Protein AF-A0AAV1CDI2-F1 (afdb_monomer)

Sequence (182 aa):
MALNHISFPQGFLPIAVLLLAIHGKAALAAVESPFCSQTNPGDERILCNNLVNGAPTWQAALTNVVEAGAKEVAPVKALISNLPKVIPPDFASATKKSMVSTCKESVDMFNGCITKILDNLKGRGPPDVSVDTELSAIFNSLSTCTDGLNEFGADSSQIQKYTDLAYKYASLGLAVSATKPK

Mean predicted aligned error: 10.33 Å

Secondary structure (DSSP, 8-state):
---------------------------------GGGTTSPTTHHHHHHHHHSTT--SHHHHHHHHHHHHHHHHTTHHHHHHHHHHHS-TTS-HHHHHHHHHHHHHHHHHHHHHHHHHHHHHTT-S-TT--HHHHHHHHHHHTHHHHHHHHHTT---HHHHHHHHHHHHHHHHHHHHHTT---

pLDDT: mean 84.74, std 17.48, range [38.03, 98.12]

Foldseek 3Di:
DDDDDDDDDDDDDDDDPPPPPPPPPPPPPLPQDLLLPLPDPDPLSVVLCVQQPPPPALLSSLLSLLVVLCVLLVCLVVVLVCQLVQPDPPDDPVLSVVLSVQQVQLVVLLVVLSVQLNCVSVVNHDPPDDNLVSLVSLLCSQVSSLVSCVVSPGDCPVSVVSSVSSNSSSSSSNSSVVSHDD

Structure (mmCIF, N/CA/C/O backbone):
data_AF-A0AAV1CDI2-F1
#
_entry.id   AF-A0AAV1CDI2-F1
#
loop_
_atom_site.group_PDB
_atom_site.id
_atom_site.type_symbol
_atom_site.label_atom_id
_atom_site.label_alt_id
_atom_site.label_comp_id
_atom_site.label_asym_id
_atom_site.label_entity_id
_atom_site.label_seq_id
_atom_site.pdbx_PDB_ins_code
_atom_site.Cartn_x
_atom_site.Cartn_y
_atom_site.Cartn_z
_atom_site.occupancy
_atom_site.B_iso_or_equiv
_atom_site.auth_seq_id
_atom_site.auth_comp_id
_atom_site.auth_asym_id
_atom_site.auth_atom_id
_atom_site.pdbx_PDB_model_num
ATOM 1 N N . MET A 1 1 ? 18.676 -2.854 -91.720 1.00 41.03 1 MET A N 1
ATOM 2 C CA . MET A 1 1 ? 18.770 -4.290 -92.063 1.00 41.03 1 MET A CA 1
ATOM 3 C C . MET A 1 1 ? 17.588 -4.996 -91.423 1.00 41.03 1 MET A C 1
ATOM 5 O O . MET A 1 1 ? 17.139 -4.548 -90.378 1.00 41.03 1 MET A O 1
ATOM 9 N N . ALA A 1 2 ? 17.024 -5.962 -92.140 1.00 38.03 2 ALA A N 1
ATOM 10 C CA . ALA A 1 2 ? 15.644 -6.415 -92.040 1.00 38.03 2 ALA A CA 1
ATOM 11 C C . ALA A 1 2 ? 15.269 -7.167 -90.750 1.00 38.03 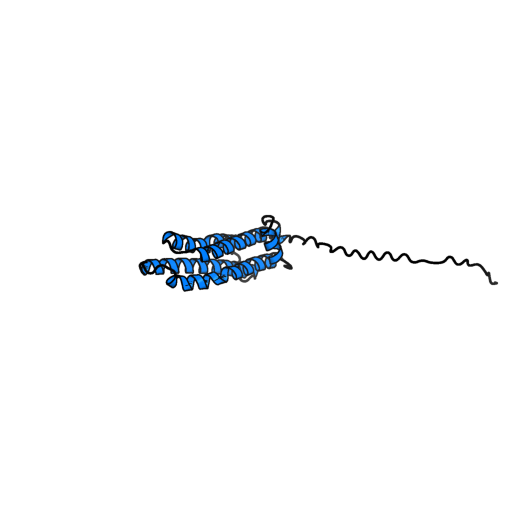2 ALA A C 1
ATOM 13 O O . ALA A 1 2 ? 16.109 -7.743 -90.066 1.00 38.03 2 ALA A O 1
ATOM 14 N N . LEU A 1 3 ? 13.957 -7.125 -90.503 1.00 40.91 3 LEU A N 1
ATOM 15 C CA . LEU A 1 3 ? 13.139 -7.851 -89.533 1.00 40.91 3 LEU A CA 1
ATOM 16 C C . LEU A 1 3 ? 13.535 -9.322 -89.361 1.00 40.91 3 LEU A C 1
ATOM 18 O O . LEU A 1 3 ? 13.696 -10.033 -90.349 1.00 40.91 3 LEU A O 1
ATOM 22 N N . ASN A 1 4 ? 13.542 -9.787 -88.110 1.00 52.72 4 ASN A N 1
ATOM 23 C CA . ASN A 1 4 ? 13.408 -11.203 -87.791 1.00 52.72 4 ASN A CA 1
ATOM 24 C C . ASN A 1 4 ? 12.176 -11.407 -86.905 1.00 52.72 4 ASN A C 1
ATOM 26 O O . ASN A 1 4 ? 11.947 -10.686 -85.935 1.00 52.72 4 ASN A O 1
ATOM 30 N N . HIS A 1 5 ? 11.369 -12.371 -87.316 1.00 47.12 5 HIS A N 1
ATOM 31 C CA . HIS A 1 5 ? 10.032 -12.677 -86.839 1.00 47.12 5 HIS A CA 1
ATOM 32 C C . HIS A 1 5 ? 10.046 -14.069 -86.179 1.00 47.12 5 HIS A C 1
ATOM 34 O O . HIS A 1 5 ? 10.734 -14.957 -86.674 1.00 47.12 5 HIS A O 1
ATOM 40 N N . ILE A 1 6 ? 9.181 -14.241 -85.162 1.00 51.19 6 ILE A N 1
ATOM 41 C CA . ILE A 1 6 ? 8.576 -15.507 -84.669 1.00 51.19 6 ILE A CA 1
ATOM 42 C C . ILE A 1 6 ? 9.517 -16.318 -83.735 1.00 51.19 6 ILE A C 1
ATOM 44 O O . ILE A 1 6 ? 10.698 -16.454 -84.004 1.00 51.19 6 ILE A O 1
ATOM 48 N N . SER A 1 7 ? 9.123 -16.842 -82.566 1.00 45.97 7 SER A N 1
ATOM 49 C CA . SER A 1 7 ? 7.843 -17.431 -82.162 1.00 45.97 7 SER A CA 1
ATOM 50 C C . SER A 1 7 ? 7.644 -17.402 -80.640 1.00 45.97 7 SER A C 1
ATOM 52 O O . SER A 1 7 ? 8.562 -17.714 -79.886 1.00 45.97 7 SER A O 1
ATOM 54 N N . PHE A 1 8 ? 6.415 -17.125 -80.199 1.00 49.03 8 PHE A N 1
ATOM 55 C CA . PHE A 1 8 ? 5.913 -17.492 -78.869 1.00 49.03 8 PHE A CA 1
ATOM 56 C C . PHE A 1 8 ? 5.536 -18.984 -78.846 1.00 49.03 8 PHE A C 1
ATOM 58 O O . PHE A 1 8 ? 5.070 -19.507 -79.863 1.00 49.03 8 PHE A O 1
ATOM 65 N N . PRO A 1 9 ? 5.596 -19.627 -77.670 1.00 54.97 9 PRO A N 1
ATOM 66 C CA . PRO A 1 9 ? 4.435 -20.383 -77.232 1.00 54.97 9 PRO A CA 1
ATOM 67 C C . PRO A 1 9 ? 3.946 -19.907 -75.864 1.00 54.97 9 PRO A C 1
ATOM 69 O O . PRO A 1 9 ? 4.698 -19.705 -74.912 1.00 54.97 9 PRO A O 1
ATOM 72 N N . GLN A 1 10 ? 2.632 -19.728 -75.820 1.00 53.88 10 GLN A N 1
ATOM 73 C CA . GLN A 1 10 ? 1.832 -19.445 -74.646 1.00 53.88 10 GLN A CA 1
ATOM 74 C C . GLN A 1 10 ? 1.845 -20.661 -73.711 1.00 53.88 10 GLN A C 1
ATOM 76 O O . GLN A 1 10 ? 1.388 -21.739 -74.083 1.00 53.88 10 GLN A O 1
ATOM 81 N N . GLY A 1 11 ? 2.343 -20.469 -72.492 1.00 47.38 11 GLY A N 1
ATOM 82 C CA . GLY A 1 11 ? 2.153 -21.375 -71.364 1.00 47.38 11 GLY A CA 1
ATOM 83 C C . GLY A 1 11 ? 1.288 -20.683 -70.317 1.00 47.38 11 GLY A C 1
ATOM 84 O O . GLY A 1 11 ? 1.642 -19.619 -69.819 1.00 47.38 11 GLY A O 1
ATOM 85 N N . PHE A 1 12 ? 0.127 -21.267 -70.059 1.00 43.94 12 PHE A N 1
ATOM 86 C CA . PHE A 1 12 ? -0.937 -20.782 -69.191 1.00 43.94 12 PHE A CA 1
ATOM 87 C C . PHE A 1 12 ? -0.550 -20.717 -67.693 1.00 43.94 12 PHE A C 1
ATOM 89 O O . PHE A 1 12 ? 0.225 -21.530 -67.199 1.00 43.94 12 PHE A O 1
ATOM 96 N N . LEU A 1 13 ? -1.171 -19.744 -67.008 1.00 43.84 13 LEU A N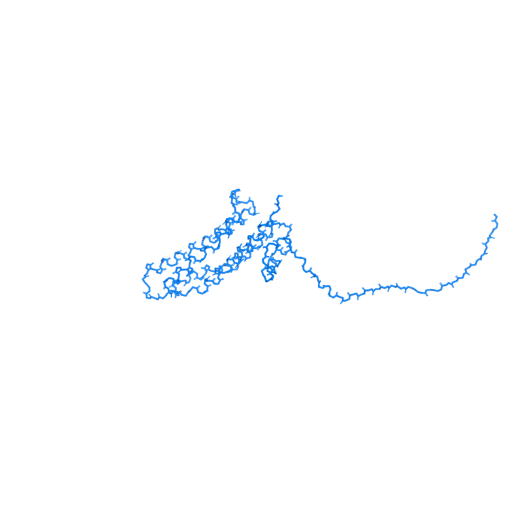 1
ATOM 97 C CA . LEU A 1 13 ? -1.460 -19.577 -65.565 1.00 43.84 13 LEU A CA 1
ATOM 98 C C . LEU A 1 13 ? -1.678 -20.890 -64.753 1.00 43.84 13 LEU A C 1
ATOM 100 O O . LEU A 1 13 ? -2.093 -21.872 -65.365 1.00 43.84 13 LEU A O 1
ATOM 104 N N . PRO A 1 14 ? -1.558 -20.918 -63.392 1.00 48.22 14 PRO A N 1
ATOM 105 C CA . PRO A 1 14 ? -2.007 -19.842 -62.501 1.00 48.22 14 PRO A CA 1
ATOM 106 C C . PRO A 1 14 ? -1.192 -19.512 -61.231 1.00 48.22 14 PRO A C 1
ATOM 108 O O . PRO A 1 14 ? -0.422 -20.281 -60.667 1.00 48.22 14 PRO A O 1
ATOM 111 N N . ILE A 1 15 ? -1.508 -18.300 -60.781 1.00 51.09 15 ILE A N 1
ATOM 112 C CA . ILE A 1 15 ? -1.416 -17.694 -59.455 1.00 51.09 15 ILE A CA 1
ATOM 113 C C . ILE A 1 15 ? -1.646 -18.711 -58.321 1.00 51.09 15 ILE A C 1
ATOM 115 O O . ILE A 1 15 ? -2.749 -19.228 -58.163 1.00 51.09 15 ILE A O 1
ATOM 119 N N . ALA A 1 16 ? -0.642 -18.899 -57.464 1.00 47.12 16 ALA A N 1
ATOM 120 C CA . ALA A 1 16 ? -0.826 -19.422 -56.114 1.00 47.12 16 ALA A CA 1
ATOM 121 C C . ALA A 1 16 ? -0.576 -18.282 -55.116 1.00 47.12 16 ALA A C 1
ATOM 123 O O . ALA A 1 16 ? 0.505 -18.137 -54.551 1.00 47.12 16 ALA A O 1
ATOM 124 N N . VAL A 1 17 ? -1.590 -17.433 -54.928 1.00 54.38 17 VAL A N 1
ATOM 125 C CA . VAL A 1 17 ? -1.679 -16.571 -53.745 1.00 54.38 17 VAL A CA 1
ATOM 126 C C . VAL A 1 17 ? -2.006 -17.496 -52.580 1.00 54.38 17 VAL A C 1
ATOM 128 O O . VAL A 1 17 ? -3.157 -17.874 -52.372 1.00 54.38 17 VAL A O 1
ATOM 131 N N . LEU A 1 18 ? -0.979 -17.897 -51.834 1.00 44.47 18 LEU A N 1
ATOM 132 C CA . LEU A 1 18 ? -1.164 -18.537 -50.539 1.00 44.47 18 LEU A CA 1
ATOM 133 C C . LEU A 1 18 ? -1.502 -17.437 -49.519 1.00 44.47 18 LEU A C 1
ATOM 135 O O . LEU A 1 18 ? -0.652 -16.956 -48.773 1.00 44.47 18 LEU A O 1
ATOM 139 N N . LEU A 1 19 ? -2.763 -17.001 -49.516 1.00 46.34 19 LEU A N 1
ATOM 140 C CA . LEU A 1 19 ? -3.352 -16.292 -48.383 1.00 46.34 19 LEU A CA 1
ATOM 141 C C . LEU A 1 19 ? -3.503 -17.305 -47.244 1.00 46.34 19 LEU A C 1
ATOM 143 O O . LEU A 1 19 ? -4.538 -17.949 -47.083 1.00 46.34 19 LEU A O 1
ATOM 147 N N . LEU A 1 20 ? -2.446 -17.450 -46.448 1.00 46.97 20 LEU A N 1
ATOM 148 C CA . LEU A 1 20 ? -2.532 -18.027 -45.112 1.00 46.97 20 LEU A CA 1
ATOM 149 C C . LEU A 1 20 ? -3.309 -17.038 -44.233 1.00 46.97 20 LEU A C 1
ATOM 151 O O . LEU A 1 20 ? -2.744 -16.249 -43.481 1.00 46.97 20 LEU A O 1
ATOM 155 N N . ALA A 1 21 ? -4.636 -17.078 -44.349 1.00 48.91 21 ALA A N 1
ATOM 156 C CA . ALA A 1 21 ? -5.546 -16.554 -43.343 1.00 48.91 21 ALA A CA 1
ATOM 157 C C . ALA A 1 21 ? -5.466 -17.473 -42.119 1.00 48.91 21 ALA A C 1
ATOM 159 O O . ALA A 1 21 ? -6.336 -18.312 -41.873 1.00 48.91 21 ALA A O 1
ATOM 160 N N . ILE A 1 22 ? -4.371 -17.338 -41.370 1.00 50.06 22 ILE A N 1
ATOM 161 C CA . ILE A 1 22 ? -4.220 -17.938 -40.054 1.00 50.06 22 ILE A CA 1
ATOM 162 C C . ILE A 1 22 ? -5.220 -17.205 -39.157 1.00 50.06 22 ILE A C 1
ATOM 164 O O . ILE A 1 22 ? -4.901 -16.200 -38.533 1.00 50.06 22 ILE A O 1
ATOM 168 N N . HIS A 1 23 ? -6.441 -17.731 -39.058 1.00 45.62 23 HIS A N 1
ATOM 169 C CA . HIS A 1 23 ? -7.377 -17.428 -37.970 1.00 45.62 23 HIS A CA 1
ATOM 170 C C . HIS A 1 23 ? -6.916 -18.095 -36.666 1.00 45.62 23 HIS A C 1
ATOM 172 O O . HIS A 1 23 ? -7.704 -18.607 -35.874 1.00 45.62 23 HIS A O 1
ATOM 178 N N . GLY A 1 24 ? -5.607 -18.094 -36.435 1.00 42.03 24 GLY A N 1
ATOM 179 C CA . GLY A 1 24 ? -5.076 -18.232 -35.106 1.00 42.03 24 GLY A CA 1
ATOM 180 C C . GLY A 1 24 ? -5.429 -16.932 -34.421 1.00 42.03 24 GLY A C 1
ATOM 181 O O . GLY A 1 24 ? -4.901 -15.879 -34.772 1.00 42.03 24 GLY A O 1
ATOM 182 N N . LYS A 1 25 ? -6.301 -16.997 -33.415 1.00 44.84 25 LYS A N 1
ATOM 183 C CA . LYS A 1 25 ? -6.113 -16.115 -32.272 1.00 44.84 25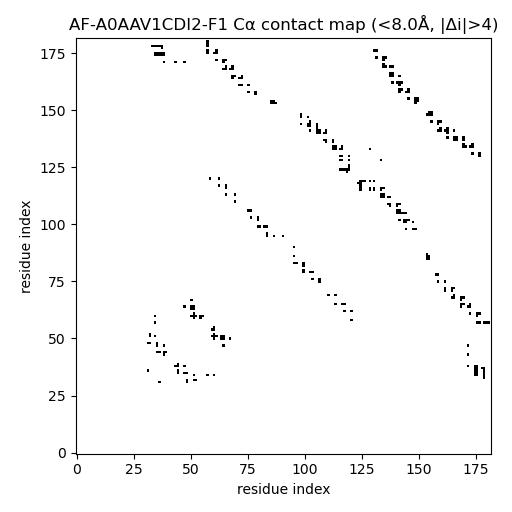 LYS A CA 1
ATOM 184 C C . LYS A 1 25 ? -4.687 -16.397 -31.822 1.00 44.84 25 LYS A C 1
ATOM 186 O O . LYS A 1 25 ? -4.452 -17.372 -31.115 1.00 44.84 25 LYS A O 1
ATOM 191 N N . ALA A 1 26 ? -3.727 -15.619 -32.320 1.00 43.19 26 ALA A N 1
ATOM 192 C CA . ALA A 1 26 ? -2.472 -15.467 -31.636 1.00 43.19 26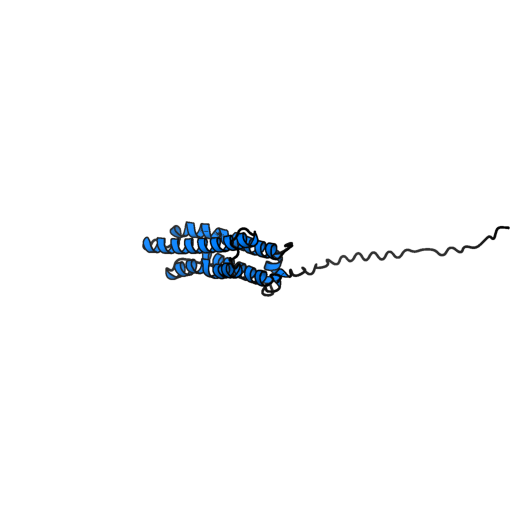 ALA A CA 1
ATOM 193 C C . ALA A 1 26 ? -2.915 -15.026 -30.248 1.00 43.19 26 ALA A C 1
ATOM 195 O O . ALA A 1 26 ? -3.398 -13.908 -30.066 1.00 43.19 26 ALA A O 1
ATOM 196 N N . ALA A 1 27 ? -2.888 -15.959 -29.295 1.00 41.84 27 ALA A N 1
ATOM 197 C CA . ALA A 1 27 ? -2.723 -15.580 -27.919 1.00 41.84 27 ALA A CA 1
ATOM 198 C C . ALA A 1 27 ? -1.454 -14.743 -27.978 1.00 41.84 27 ALA A C 1
ATOM 200 O O . ALA A 1 27 ? -0.364 -15.284 -28.156 1.00 41.84 27 ALA A O 1
ATOM 201 N N . LEU A 1 28 ? -1.619 -13.418 -28.019 1.00 46.12 28 LEU A N 1
ATOM 202 C CA . LEU A 1 28 ? -0.543 -12.511 -27.704 1.00 46.12 28 LEU A CA 1
ATOM 203 C C . LEU A 1 28 ? -0.070 -13.051 -26.366 1.00 46.12 28 LEU A C 1
ATOM 205 O O . LEU A 1 28 ? -0.802 -12.959 -25.380 1.00 46.12 28 LEU A O 1
ATOM 209 N N . ALA A 1 29 ? 1.070 -13.743 -26.365 1.00 47.09 29 ALA A N 1
ATOM 210 C CA . ALA A 1 29 ? 1.797 -13.967 -25.140 1.00 47.09 29 ALA A CA 1
ATOM 211 C C . ALA A 1 29 ? 1.917 -12.558 -24.583 1.00 47.09 29 ALA A C 1
ATOM 213 O O . ALA A 1 29 ? 2.529 -11.709 -25.235 1.00 47.09 29 ALA A O 1
ATOM 214 N N . ALA A 1 30 ? 1.161 -12.264 -23.521 1.00 56.16 30 ALA A N 1
ATOM 215 C CA . ALA A 1 30 ? 1.194 -10.960 -22.899 1.00 56.16 30 ALA A CA 1
ATOM 216 C C . ALA A 1 30 ? 2.667 -10.751 -22.585 1.00 56.16 30 ALA A C 1
ATOM 218 O O . ALA A 1 30 ? 3.229 -11.508 -21.793 1.00 56.16 30 ALA A O 1
ATOM 219 N N . VAL A 1 31 ? 3.318 -9.866 -23.343 1.00 68.25 31 VAL A N 1
ATOM 220 C CA . VAL A 1 31 ? 4.746 -9.635 -23.193 1.00 68.25 31 VAL A CA 1
ATOM 221 C C . VAL A 1 31 ? 4.883 -9.140 -21.771 1.00 68.25 31 VAL A C 1
ATOM 223 O O . VAL A 1 31 ? 4.355 -8.080 -21.435 1.00 68.25 31 VAL A O 1
ATOM 226 N N . GLU A 1 32 ? 5.473 -9.979 -20.925 1.00 83.56 32 GLU A N 1
ATOM 227 C CA . GLU A 1 32 ? 5.642 -9.663 -19.522 1.00 83.56 32 GLU A CA 1
ATOM 228 C C . GLU A 1 32 ? 6.439 -8.363 -19.442 1.00 83.56 32 GLU A C 1
ATOM 230 O O . GLU A 1 32 ? 7.502 -8.226 -20.054 1.00 83.56 32 GLU A O 1
ATOM 235 N N . SER A 1 33 ? 5.883 -7.382 -18.740 1.00 90.38 33 SER A N 1
ATOM 236 C CA . SER A 1 33 ? 6.522 -6.096 -18.559 1.00 90.38 33 SER A CA 1
ATOM 237 C C . SER A 1 33 ? 7.835 -6.299 -17.805 1.00 90.38 33 SER A C 1
ATOM 239 O O . SER A 1 33 ? 7.830 -6.921 -16.737 1.00 90.38 33 SER A O 1
ATOM 241 N N . PRO A 1 34 ? 8.957 -5.738 -18.290 1.00 93.69 34 PRO A N 1
ATOM 242 C CA . PRO A 1 34 ? 10.239 -5.854 -17.601 1.00 93.69 34 PRO A CA 1
ATOM 243 C C . PRO A 1 34 ? 10.196 -5.253 -16.189 1.00 93.69 34 PRO A C 1
ATOM 245 O O . PRO A 1 34 ? 10.963 -5.670 -15.327 1.00 93.69 34 PRO A O 1
ATOM 248 N N . PHE A 1 35 ? 9.265 -4.330 -15.920 1.00 96.38 35 PHE A N 1
ATOM 249 C CA . PHE A 1 35 ? 9.063 -3.743 -14.593 1.00 96.38 35 PHE A CA 1
ATOM 250 C C . PHE A 1 35 ? 8.509 -4.740 -13.565 1.00 96.38 35 PHE A C 1
ATOM 252 O O . PHE A 1 35 ? 8.626 -4.512 -12.367 1.00 96.38 35 PHE A O 1
ATOM 259 N N . CYS A 1 36 ? 7.919 -5.851 -14.013 1.00 96.31 36 CYS A N 1
ATOM 260 C CA . CYS A 1 36 ? 7.293 -6.852 -13.150 1.00 96.31 36 CYS A CA 1
ATOM 261 C C . CYS A 1 36 ? 8.174 -8.082 -12.900 1.00 96.31 36 CYS A C 1
ATOM 263 O O . CYS A 1 36 ? 7.737 -9.012 -12.222 1.00 96.31 36 CYS A O 1
ATOM 265 N N . SER A 1 37 ? 9.418 -8.099 -13.390 1.00 94.50 37 SER A N 1
ATOM 266 C CA . SER A 1 37 ? 10.270 -9.295 -13.345 1.00 94.50 37 SER A CA 1
ATOM 267 C C . SER A 1 37 ? 10.631 -9.754 -11.924 1.00 94.50 37 SER A C 1
ATOM 269 O O . SER A 1 37 ? 10.959 -10.922 -11.731 1.00 94.50 37 SER A O 1
ATOM 271 N N . GLN A 1 38 ? 10.586 -8.844 -10.942 1.00 95.56 38 GLN A N 1
ATOM 272 C CA . GLN A 1 38 ? 10.889 -9.110 -9.527 1.00 95.56 38 GLN A CA 1
ATOM 273 C C . GLN A 1 38 ? 9.647 -9.463 -8.690 1.00 95.56 38 GLN A C 1
ATOM 275 O O . GLN A 1 38 ? 9.764 -9.683 -7.489 1.00 95.56 38 GLN A O 1
ATOM 280 N N . THR A 1 39 ? 8.455 -9.502 -9.295 1.00 93.94 39 THR A N 1
ATOM 281 C CA . THR A 1 39 ? 7.216 -9.891 -8.595 1.00 93.94 39 THR A CA 1
ATOM 282 C C . THR A 1 39 ? 7.101 -11.404 -8.458 1.00 93.94 39 THR A C 1
ATOM 284 O O . THR A 1 39 ? 7.628 -12.153 -9.295 1.00 93.94 39 THR A O 1
ATOM 287 N N . ASN A 1 40 ? 6.357 -11.871 -7.452 1.00 90.94 40 ASN A N 1
ATOM 288 C CA . ASN A 1 40 ? 6.049 -13.296 -7.340 1.00 90.94 40 ASN A CA 1
ATOM 289 C C . ASN A 1 40 ? 5.250 -13.779 -8.566 1.00 90.94 40 ASN A C 1
ATOM 291 O O . ASN A 1 40 ? 4.373 -13.060 -9.054 1.00 90.94 40 ASN A O 1
ATOM 295 N N . PRO A 1 41 ? 5.519 -14.990 -9.088 1.00 89.62 41 PRO A N 1
ATOM 296 C CA . PRO A 1 41 ? 4.752 -15.540 -10.201 1.00 89.62 41 PRO A CA 1
ATOM 297 C C . PRO A 1 41 ? 3.274 -15.750 -9.824 1.00 89.62 41 PRO A C 1
ATOM 299 O O . PRO A 1 41 ? 2.926 -15.880 -8.653 1.00 89.62 41 PRO A O 1
ATOM 302 N N . GLY A 1 42 ? 2.400 -15.823 -10.832 1.00 91.06 42 GLY A N 1
ATOM 303 C CA . GLY A 1 42 ? 0.955 -16.001 -10.643 1.00 91.06 42 GLY A CA 1
ATOM 304 C C . GLY A 1 42 ? 0.193 -14.675 -10.576 1.00 91.06 42 GLY A C 1
ATOM 305 O O . GLY A 1 42 ? 0.481 -13.751 -11.340 1.00 91.06 42 GLY A O 1
ATOM 306 N N . ASP A 1 43 ? -0.791 -14.588 -9.680 1.00 92.62 43 ASP A N 1
ATOM 307 C CA . ASP A 1 43 ? -1.743 -13.467 -9.614 1.00 92.62 43 ASP A CA 1
ATOM 308 C C . ASP A 1 43 ? -1.080 -12.111 -9.343 1.00 92.62 43 ASP A C 1
ATOM 310 O O . ASP A 1 43 ? -1.534 -11.084 -9.847 1.00 92.62 43 ASP A O 1
ATOM 314 N N . GLU A 1 44 ? 0.008 -12.091 -8.570 1.00 91.94 44 GLU A N 1
ATOM 315 C CA . GLU A 1 44 ? 0.753 -10.866 -8.266 1.00 91.94 44 GLU A CA 1
ATOM 316 C C . GLU A 1 44 ? 1.418 -10.294 -9.523 1.00 91.94 44 GLU A C 1
ATOM 318 O O . GLU A 1 44 ? 1.245 -9.116 -9.842 1.00 91.94 44 GLU A O 1
ATOM 323 N N . ARG A 1 45 ? 2.091 -11.146 -10.300 1.00 94.19 45 ARG A N 1
ATOM 324 C CA . ARG A 1 45 ? 2.677 -10.774 -11.589 1.00 94.19 45 ARG A CA 1
ATOM 325 C C . ARG A 1 45 ? 1.628 -10.353 -12.609 1.00 94.19 45 ARG A C 1
ATOM 327 O O . ARG A 1 45 ? 1.849 -9.390 -13.341 1.00 94.19 45 ARG A O 1
ATOM 334 N N . ILE A 1 46 ? 0.484 -11.036 -12.663 1.00 94.88 46 ILE A N 1
ATOM 335 C CA . ILE A 1 46 ? -0.632 -10.645 -13.539 1.00 94.88 46 ILE A CA 1
ATOM 336 C C . ILE A 1 46 ? -1.130 -9.249 -13.157 1.00 94.88 46 ILE A C 1
ATOM 338 O O . ILE A 1 46 ? -1.269 -8.384 -14.023 1.00 94.88 46 ILE A O 1
ATOM 342 N N . LEU A 1 47 ? -1.345 -9.002 -11.863 1.00 95.88 47 LEU A N 1
ATOM 343 C CA . LEU A 1 47 ? -1.752 -7.690 -11.374 1.00 95.88 47 LEU A CA 1
ATOM 344 C C . LEU A 1 47 ? -0.708 -6.620 -11.704 1.00 95.88 47 LEU A C 1
ATOM 346 O O . LEU A 1 47 ? -1.079 -5.577 -12.233 1.00 95.88 47 LEU A O 1
ATOM 350 N N . CYS A 1 48 ? 0.577 -6.881 -11.459 1.00 97.38 48 CYS A N 1
ATOM 351 C CA . CYS A 1 48 ? 1.647 -5.952 -11.807 1.00 97.38 48 CYS A CA 1
ATOM 352 C C . CYS A 1 48 ? 1.595 -5.575 -13.289 1.00 97.38 48 CYS A C 1
ATOM 354 O O . CYS A 1 48 ? 1.524 -4.392 -13.615 1.00 97.38 48 CYS A O 1
ATOM 356 N N . ASN A 1 49 ? 1.544 -6.572 -14.179 1.00 96.75 49 ASN A N 1
ATOM 357 C CA . ASN A 1 49 ? 1.492 -6.351 -15.623 1.00 96.75 49 ASN A CA 1
ATOM 358 C C . ASN A 1 49 ? 0.288 -5.502 -16.036 1.00 96.75 49 ASN A C 1
ATOM 360 O O . ASN A 1 49 ? 0.429 -4.617 -16.877 1.00 96.75 49 ASN A O 1
ATOM 364 N N . ASN A 1 50 ? -0.873 -5.723 -15.416 1.00 96.62 50 ASN A N 1
ATOM 365 C CA . ASN A 1 50 ? -2.066 -4.918 -15.670 1.00 96.62 50 ASN A CA 1
ATOM 366 C C . ASN A 1 50 ? -1.885 -3.456 -15.236 1.00 96.62 50 ASN A C 1
ATOM 368 O O . ASN A 1 50 ? -2.324 -2.555 -15.946 1.00 96.62 50 ASN A O 1
ATOM 372 N N . LEU A 1 51 ? -1.237 -3.216 -14.093 1.00 97.19 51 LEU A N 1
ATOM 373 C CA . LEU A 1 51 ? -1.023 -1.872 -13.548 1.00 97.19 51 LEU A CA 1
ATOM 374 C C . LEU A 1 51 ? 0.014 -1.073 -14.344 1.00 97.19 51 LEU A C 1
ATOM 376 O O . LEU A 1 51 ? -0.163 0.122 -14.580 1.00 97.19 51 LEU A O 1
ATOM 380 N N . VAL A 1 52 ? 1.095 -1.720 -14.775 1.00 96.94 52 VAL A N 1
ATOM 381 C CA . VAL A 1 52 ? 2.189 -1.055 -15.502 1.00 96.94 52 VAL A CA 1
ATOM 382 C C . VAL A 1 52 ? 1.995 -1.072 -17.019 1.00 96.94 52 VAL A C 1
ATOM 384 O O . VAL A 1 52 ? 2.873 -0.617 -17.752 1.00 96.94 52 VAL A O 1
ATOM 387 N N . ASN A 1 53 ? 0.876 -1.612 -17.507 1.00 94.38 53 ASN A N 1
ATOM 388 C CA . ASN A 1 53 ? 0.608 -1.718 -18.935 1.00 94.38 53 ASN A CA 1
ATOM 389 C C . ASN A 1 53 ? 0.690 -0.339 -19.609 1.00 94.38 53 ASN A C 1
ATOM 391 O O . ASN A 1 53 ? 0.067 0.626 -19.166 1.00 94.38 53 ASN A O 1
ATOM 395 N N . GLY A 1 54 ? 1.472 -0.249 -20.684 1.00 90.44 54 GLY A N 1
ATOM 396 C CA . GLY A 1 54 ? 1.677 0.989 -21.433 1.00 90.44 54 GLY A CA 1
ATOM 397 C C . GLY A 1 54 ? 2.589 2.018 -20.758 1.00 90.44 54 GLY A C 1
ATOM 398 O O . GLY A 1 54 ? 2.767 3.099 -21.316 1.00 90.44 54 GLY A O 1
ATOM 399 N N . ALA A 1 55 ? 3.189 1.719 -19.600 1.00 95.81 55 ALA A N 1
ATOM 400 C CA . ALA A 1 55 ? 4.153 2.616 -18.971 1.00 95.81 55 ALA A CA 1
ATOM 401 C C . ALA A 1 55 ? 5.438 2.719 -19.822 1.00 95.81 55 ALA A C 1
ATOM 403 O O . ALA A 1 55 ? 6.107 1.706 -20.035 1.00 95.81 55 ALA A O 1
ATOM 404 N N . PRO A 1 56 ? 5.829 3.921 -20.294 1.00 94.75 56 PRO A N 1
ATOM 405 C CA . PRO A 1 56 ? 7.013 4.080 -21.142 1.00 94.75 56 PRO A CA 1
ATOM 406 C C . PRO A 1 56 ? 8.326 4.106 -20.347 1.00 94.75 56 PRO A C 1
ATOM 408 O O . PRO A 1 56 ? 9.402 3.994 -20.929 1.00 94.75 56 PRO A O 1
ATOM 411 N N . THR A 1 57 ? 8.259 4.297 -19.028 1.00 95.81 57 THR A N 1
ATOM 412 C CA . THR A 1 57 ? 9.423 4.453 -18.150 1.00 95.81 57 THR A CA 1
ATOM 413 C C . THR A 1 57 ? 9.198 3.755 -16.815 1.00 95.81 57 THR A C 1
ATOM 415 O O . THR A 1 57 ? 8.059 3.539 -16.396 1.00 95.81 57 THR A O 1
ATOM 418 N N . TRP A 1 58 ? 10.296 3.471 -16.110 1.00 95.81 58 TRP A N 1
ATOM 419 C CA . TRP A 1 58 ? 10.256 2.947 -14.744 1.00 95.81 58 TRP A CA 1
ATOM 420 C C . TRP A 1 58 ? 9.464 3.866 -13.798 1.00 95.81 58 TRP A C 1
ATOM 422 O O . TRP A 1 58 ? 8.626 3.390 -13.036 1.00 95.81 58 TRP A O 1
ATOM 432 N N . GLN A 1 59 ? 9.652 5.189 -13.896 1.00 95.75 59 GLN A N 1
ATOM 433 C CA . GLN A 1 59 ? 8.923 6.163 -13.077 1.00 95.75 59 GLN A CA 1
ATOM 434 C C . GLN A 1 59 ? 7.414 6.096 -13.323 1.00 95.75 59 GLN A C 1
ATOM 436 O O . GLN A 1 59 ? 6.641 6.144 -12.368 1.00 95.75 59 GLN A O 1
ATOM 441 N N . ALA A 1 60 ? 6.989 5.978 -14.586 1.00 96.69 60 ALA A N 1
ATOM 442 C CA . ALA A 1 60 ? 5.576 5.856 -14.934 1.00 96.69 60 ALA A CA 1
ATOM 443 C C . ALA A 1 60 ? 4.991 4.535 -14.415 1.00 96.69 60 ALA A C 1
ATOM 445 O O . ALA A 1 60 ? 3.913 4.535 -13.828 1.00 96.69 60 ALA A O 1
ATOM 446 N N . ALA A 1 61 ? 5.727 3.428 -14.554 1.00 97.38 61 ALA A N 1
ATOM 447 C CA . ALA A 1 61 ? 5.306 2.125 -14.046 1.00 97.38 61 ALA A CA 1
ATOM 448 C C . ALA A 1 61 ? 5.107 2.149 -12.524 1.00 97.38 61 ALA A C 1
ATOM 450 O O . ALA A 1 61 ? 4.056 1.742 -12.029 1.00 97.38 61 ALA A O 1
ATOM 451 N N . LEU A 1 62 ? 6.081 2.689 -11.786 1.00 97.38 62 LEU A N 1
ATOM 452 C CA . LEU A 1 62 ? 5.991 2.797 -10.333 1.00 97.38 62 LEU A CA 1
ATOM 453 C C . LEU A 1 62 ? 4.888 3.770 -9.896 1.00 97.38 62 LEU A C 1
ATOM 455 O O . LEU A 1 62 ? 4.145 3.471 -8.964 1.00 97.38 62 LEU A O 1
ATOM 459 N N . THR A 1 63 ? 4.720 4.887 -10.611 1.00 97.50 63 THR A N 1
ATOM 460 C CA . THR A 1 63 ? 3.614 5.834 -10.379 1.00 97.50 63 THR A CA 1
ATOM 461 C C . THR A 1 63 ? 2.263 5.133 -10.502 1.00 97.50 63 THR A C 1
ATOM 463 O O . THR A 1 63 ? 1.449 5.248 -9.590 1.00 97.50 63 THR A O 1
ATOM 466 N N . ASN A 1 64 ? 2.044 4.344 -11.559 1.00 98.12 64 ASN A N 1
ATOM 467 C CA . ASN A 1 64 ? 0.784 3.623 -11.755 1.00 98.12 64 ASN A CA 1
ATOM 468 C C . ASN A 1 64 ? 0.473 2.666 -10.595 1.00 98.12 64 ASN A C 1
ATOM 470 O O . ASN A 1 64 ? -0.667 2.604 -10.137 1.00 98.12 64 ASN A O 1
ATOM 474 N N . VAL A 1 65 ? 1.475 1.927 -10.105 1.00 97.81 65 VAL A N 1
ATOM 475 C CA . VAL A 1 65 ? 1.299 1.002 -8.973 1.00 97.81 65 VAL A CA 1
ATOM 476 C C . VAL A 1 65 ? 0.948 1.762 -7.693 1.00 97.81 65 VAL A C 1
ATOM 478 O O . VAL A 1 65 ? -0.003 1.391 -7.003 1.00 97.81 65 VAL A O 1
ATOM 481 N N . VAL A 1 66 ? 1.672 2.843 -7.396 1.00 97.62 66 VAL A N 1
ATOM 482 C CA . VAL A 1 66 ? 1.461 3.660 -6.190 1.00 97.62 66 VAL A CA 1
ATOM 483 C C . VAL A 1 66 ? 0.094 4.349 -6.222 1.00 97.62 66 VAL A C 1
ATOM 485 O O . VAL A 1 66 ? -0.636 4.311 -5.231 1.00 97.62 66 VAL A O 1
ATOM 488 N N . GLU A 1 67 ? -0.299 4.930 -7.358 1.00 97.69 67 GLU A N 1
ATOM 489 C CA . GLU A 1 67 ? -1.608 5.575 -7.520 1.00 97.69 67 GLU A CA 1
ATOM 490 C C . GLU A 1 67 ? -2.759 4.558 -7.442 1.00 97.69 67 GLU A C 1
ATOM 492 O O . GLU A 1 67 ? -3.792 4.844 -6.829 1.00 97.69 67 GLU A O 1
ATOM 497 N N . ALA A 1 68 ? -2.580 3.348 -7.982 1.00 97.69 68 ALA A N 1
ATOM 498 C CA . ALA A 1 68 ? -3.560 2.275 -7.836 1.00 97.69 68 ALA A CA 1
ATOM 499 C C . ALA A 1 68 ? -3.718 1.835 -6.372 1.00 97.69 68 ALA A C 1
ATOM 501 O O . ALA A 1 68 ? -4.846 1.729 -5.892 1.00 97.69 68 ALA A O 1
ATOM 502 N N . GLY A 1 69 ? -2.614 1.659 -5.640 1.00 95.88 69 GLY A N 1
ATOM 503 C CA . GLY A 1 69 ? -2.657 1.333 -4.212 1.00 95.88 69 GLY A CA 1
ATOM 504 C C . GLY A 1 69 ? -3.348 2.416 -3.387 1.00 95.88 69 GLY A C 1
ATOM 505 O O . GLY A 1 69 ? -4.228 2.120 -2.580 1.00 95.88 69 GLY A O 1
ATOM 506 N N . ALA A 1 70 ? -3.028 3.685 -3.649 1.00 96.50 70 ALA A N 1
ATOM 507 C CA . ALA A 1 70 ? -3.687 4.819 -3.005 1.00 96.50 70 ALA A CA 1
ATOM 508 C C . ALA A 1 70 ? -5.204 4.828 -3.261 1.00 96.50 70 ALA A C 1
ATOM 510 O O . ALA A 1 70 ? -5.988 5.082 -2.346 1.00 96.50 70 ALA A O 1
ATOM 511 N N . LYS A 1 71 ? -5.629 4.513 -4.491 1.00 97.50 71 LYS A N 1
ATOM 512 C CA . LYS A 1 71 ? -7.045 4.436 -4.867 1.00 97.50 71 LYS A CA 1
ATOM 513 C C . LYS A 1 71 ? -7.778 3.296 -4.157 1.00 97.50 71 LYS A C 1
ATOM 515 O O . LYS A 1 71 ? -8.877 3.520 -3.656 1.00 97.50 71 LYS A O 1
ATOM 520 N N . GLU A 1 72 ? -7.186 2.104 -4.104 1.00 95.75 72 GLU A N 1
ATOM 521 C CA . GLU A 1 72 ? -7.784 0.935 -3.440 1.00 95.75 72 GLU A CA 1
ATOM 522 C C . GLU A 1 72 ? -7.894 1.124 -1.921 1.00 95.75 72 GLU A C 1
ATOM 524 O O . GLU A 1 72 ? -8.857 0.671 -1.303 1.00 95.75 72 GLU A O 1
ATOM 529 N N . VAL A 1 73 ? -6.941 1.838 -1.313 1.00 95.06 73 VAL A N 1
ATOM 530 C CA . VAL A 1 73 ? -6.923 2.103 0.134 1.00 95.06 73 VAL A CA 1
ATOM 531 C C . VAL A 1 73 ? -7.761 3.328 0.520 1.00 95.06 73 VAL A C 1
ATOM 533 O O . VAL A 1 73 ? -8.216 3.418 1.659 1.00 95.06 73 VAL A O 1
ATOM 536 N N . ALA A 1 74 ? -8.067 4.239 -0.411 1.00 95.25 74 ALA A N 1
ATOM 537 C CA . ALA A 1 74 ? -8.810 5.479 -0.147 1.00 95.25 74 ALA A CA 1
ATOM 538 C C . ALA A 1 74 ? -10.089 5.337 0.718 1.00 95.25 74 ALA A C 1
ATOM 540 O O . ALA A 1 74 ? -10.326 6.212 1.563 1.00 95.25 74 ALA A O 1
ATOM 541 N N . PRO A 1 75 ? -10.914 4.273 0.589 1.00 95.31 75 PRO A N 1
ATOM 542 C CA . PRO A 1 75 ? -12.114 4.115 1.411 1.00 95.31 75 PRO A CA 1
ATOM 543 C C . PRO A 1 75 ? -11.848 3.976 2.920 1.00 95.31 75 PRO A C 1
ATOM 545 O O . PRO A 1 75 ? -12.744 4.267 3.718 1.00 95.31 75 PRO A O 1
ATOM 548 N N . VAL A 1 76 ? -10.634 3.590 3.337 1.00 94.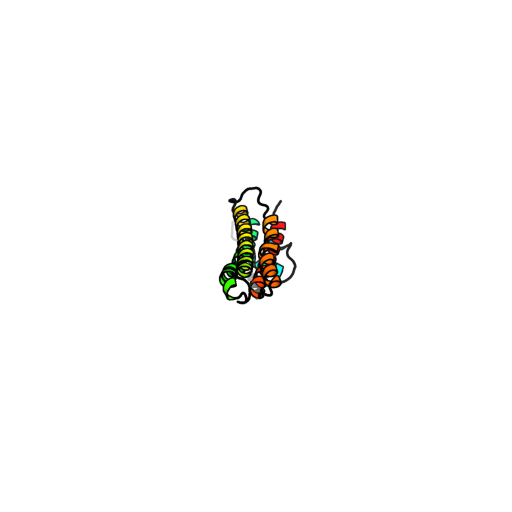38 76 VAL A N 1
ATOM 549 C CA . VAL A 1 76 ? -10.284 3.387 4.757 1.00 94.38 76 VAL A CA 1
ATOM 550 C C . VAL A 1 76 ? -10.523 4.645 5.601 1.00 94.38 76 VAL A C 1
ATOM 552 O O . VAL A 1 76 ? -10.951 4.563 6.753 1.00 94.38 76 VAL A O 1
ATOM 555 N N . LYS A 1 77 ? -10.358 5.835 5.005 1.00 93.00 77 LYS A N 1
ATOM 556 C CA . LYS A 1 77 ? -10.608 7.118 5.674 1.00 93.00 77 LYS A CA 1
ATOM 557 C C . LYS A 1 77 ? -12.053 7.235 6.163 1.00 93.00 77 LYS A C 1
ATOM 559 O O . LYS A 1 77 ? -12.292 7.675 7.286 1.00 93.00 77 LYS A O 1
ATOM 564 N N . ALA A 1 78 ? -13.017 6.819 5.340 1.00 93.06 78 ALA A N 1
ATOM 565 C CA . ALA A 1 78 ? -14.432 6.870 5.695 1.00 93.06 78 ALA A CA 1
ATOM 566 C C . ALA A 1 78 ? -14.782 5.855 6.793 1.00 93.06 78 ALA A C 1
ATOM 568 O O . ALA A 1 78 ? -15.612 6.149 7.657 1.00 93.06 78 ALA A O 1
ATOM 569 N N . LEU A 1 79 ? -14.131 4.687 6.803 1.00 92.50 79 LEU A N 1
ATOM 570 C CA . LEU A 1 79 ? -14.285 3.712 7.884 1.00 92.50 79 LEU A CA 1
ATOM 571 C C . LEU A 1 79 ? -13.795 4.280 9.213 1.00 92.50 79 LEU A C 1
ATOM 573 O O . LEU A 1 79 ? -14.509 4.219 10.212 1.00 92.50 79 LEU A O 1
ATOM 577 N N . ILE A 1 80 ? -12.637 4.936 9.207 1.00 91.62 80 ILE A N 1
ATOM 578 C CA . ILE A 1 80 ? -12.061 5.532 10.415 1.00 91.62 80 ILE A CA 1
ATOM 579 C C . ILE A 1 80 ? -12.891 6.710 10.924 1.00 91.62 80 ILE A C 1
ATOM 581 O O . ILE A 1 80 ? -13.072 6.867 12.130 1.00 91.62 80 ILE A O 1
ATOM 585 N N . SER A 1 81 ? -13.481 7.509 10.035 1.00 91.19 81 SER A N 1
ATOM 586 C CA . SER A 1 81 ? -14.457 8.528 10.440 1.00 91.19 81 SER A CA 1
ATOM 587 C C . SER A 1 81 ? -15.710 7.936 11.100 1.00 91.19 81 SER A C 1
ATOM 589 O O . SER A 1 81 ? -16.335 8.611 11.919 1.00 91.19 81 SER A O 1
ATOM 591 N N . ASN A 1 82 ? -16.070 6.692 10.777 1.00 90.50 82 ASN A N 1
ATOM 592 C CA . ASN A 1 82 ? -17.217 5.991 11.355 1.00 90.50 82 ASN A CA 1
ATOM 593 C C . ASN A 1 82 ? -16.869 5.120 12.575 1.00 90.50 82 ASN A C 1
ATOM 595 O O . ASN A 1 82 ? -17.796 4.700 13.268 1.00 90.50 82 ASN A O 1
ATOM 599 N N . LEU A 1 83 ? -15.582 4.923 12.898 1.00 90.06 83 LEU A N 1
ATOM 600 C CA . LEU A 1 83 ? -15.125 4.163 14.073 1.00 90.06 83 LEU A CA 1
ATOM 601 C C . LEU A 1 83 ? -15.873 4.499 15.374 1.00 90.06 83 LEU A C 1
ATOM 603 O O . LEU A 1 83 ? -16.323 3.567 16.039 1.00 90.06 83 LEU A O 1
ATOM 607 N N . PRO A 1 84 ? -16.110 5.780 15.738 1.00 87.94 84 PRO A N 1
ATOM 608 C CA . PRO A 1 84 ? -16.819 6.112 16.976 1.00 87.94 84 PRO A CA 1
ATOM 609 C C . PRO A 1 84 ? -18.214 5.484 17.111 1.00 87.94 84 PRO A C 1
ATOM 611 O O . PRO A 1 84 ? -18.707 5.357 18.227 1.00 87.94 84 PRO A O 1
ATOM 614 N N . LYS A 1 85 ? -18.862 5.134 15.989 1.00 84.69 85 LYS A N 1
ATOM 615 C CA . LYS A 1 85 ? -20.209 4.544 15.953 1.00 84.69 85 LYS A CA 1
ATOM 616 C C . LYS A 1 85 ? -20.202 3.020 16.056 1.00 84.69 85 LYS A C 1
ATOM 618 O O . LYS A 1 85 ? -21.230 2.448 16.396 1.00 84.69 85 LYS A O 1
ATOM 623 N N . VAL A 1 86 ? -19.086 2.382 15.707 1.00 83.25 86 VAL A N 1
ATOM 624 C CA . VAL A 1 86 ? -18.951 0.916 15.670 1.00 83.25 86 VAL A CA 1
ATOM 625 C C . VAL A 1 86 ? -18.158 0.374 16.854 1.00 83.25 86 VAL A C 1
ATOM 627 O O . VAL A 1 86 ? -18.285 -0.799 17.186 1.00 83.25 86 VAL A O 1
ATOM 630 N N . ILE A 1 87 ? -17.382 1.225 17.530 1.00 84.44 87 ILE A N 1
ATOM 631 C CA . ILE A 1 87 ? -16.763 0.877 18.807 1.00 84.44 87 ILE A CA 1
ATOM 632 C C . ILE A 1 87 ? -17.873 0.656 19.853 1.00 84.44 87 ILE A C 1
ATOM 634 O O . ILE A 1 87 ? -18.718 1.545 20.016 1.00 84.44 87 ILE A O 1
ATOM 638 N N . PRO A 1 88 ? -17.860 -0.468 20.598 1.00 82.19 88 PRO A N 1
ATOM 639 C CA . PRO A 1 88 ? -18.878 -0.764 21.600 1.00 82.19 88 PRO A CA 1
ATOM 640 C C . PRO A 1 88 ? -19.126 0.393 22.586 1.00 82.19 88 PRO A C 1
ATOM 642 O O . PRO A 1 88 ? -18.184 1.073 23.018 1.00 82.19 88 PRO A O 1
ATOM 645 N N . PRO A 1 89 ? -20.395 0.654 22.956 1.00 81.50 89 PRO A N 1
ATOM 646 C CA . PRO A 1 89 ? -20.753 1.801 23.784 1.00 81.50 89 PRO A CA 1
ATOM 647 C C . PRO A 1 89 ? -20.121 1.744 25.180 1.00 81.50 89 PRO A C 1
ATOM 649 O O . PRO A 1 89 ? -19.847 2.808 25.736 1.00 81.50 89 PRO A O 1
ATOM 652 N N . ASP A 1 90 ? -19.803 0.549 25.672 1.00 87.38 90 ASP A N 1
ATOM 653 C CA . ASP A 1 90 ? -19.304 0.294 27.028 1.00 87.38 90 ASP A CA 1
ATOM 654 C C . ASP A 1 90 ? -17.845 0.730 27.243 1.00 87.38 90 ASP A C 1
ATOM 656 O O . ASP A 1 90 ? -17.383 0.835 28.379 1.00 87.38 90 ASP A O 1
ATOM 660 N N . PHE A 1 91 ? -17.112 1.053 26.171 1.00 87.19 91 PHE A N 1
ATOM 661 C CA . PHE A 1 91 ? -15.773 1.623 26.303 1.00 87.19 91 PHE A CA 1
ATOM 662 C C . PHE A 1 91 ? -15.807 3.036 26.887 1.00 87.19 91 PHE A C 1
ATOM 664 O O . PHE A 1 91 ? -16.592 3.897 26.470 1.00 87.19 91 PHE A O 1
ATOM 671 N N . ALA A 1 92 ? -14.860 3.311 27.785 1.00 89.25 92 ALA A N 1
ATOM 672 C CA . ALA A 1 92 ? -14.616 4.655 28.286 1.00 89.25 92 ALA A CA 1
ATOM 673 C C . ALA A 1 92 ? -14.325 5.628 27.128 1.00 89.25 92 ALA A C 1
ATOM 675 O O . ALA A 1 92 ? -13.645 5.292 26.155 1.00 89.25 92 ALA A O 1
ATOM 676 N N . SER A 1 93 ? -14.804 6.871 27.251 1.00 89.12 93 SER A N 1
ATOM 677 C CA . SER A 1 93 ? -14.638 7.913 26.221 1.00 89.12 93 SER A CA 1
ATOM 678 C C . SER A 1 93 ? -13.168 8.128 25.824 1.00 89.12 93 SER A C 1
ATOM 680 O O . SER A 1 93 ? -12.853 8.280 24.642 1.00 89.12 93 SER A O 1
ATOM 682 N N . ALA A 1 94 ? -12.254 8.056 26.798 1.00 88.62 94 ALA A N 1
ATOM 683 C CA . ALA A 1 94 ? -10.816 8.151 26.559 1.00 88.62 94 ALA A CA 1
ATOM 684 C C . ALA A 1 94 ? -10.294 7.019 25.653 1.00 88.62 94 ALA A C 1
ATOM 686 O O . ALA A 1 94 ? -9.590 7.298 24.685 1.00 88.62 94 ALA A O 1
ATOM 687 N N . THR A 1 95 ? -10.699 5.770 25.901 1.00 89.31 95 THR A N 1
ATOM 688 C CA . THR A 1 95 ? -10.318 4.600 25.090 1.00 89.31 95 THR A CA 1
ATOM 689 C C . THR A 1 95 ? -10.827 4.730 23.656 1.00 89.31 95 THR A C 1
ATOM 691 O O . THR A 1 95 ? -10.062 4.552 22.710 1.00 89.31 95 THR A O 1
ATOM 694 N N . LYS A 1 96 ? -12.089 5.149 23.473 1.00 90.06 96 LYS A N 1
ATOM 695 C CA . LYS A 1 96 ? -12.663 5.405 22.138 1.00 90.06 96 LYS A CA 1
ATOM 696 C C . LYS A 1 96 ? -11.868 6.457 21.372 1.00 90.06 96 LYS A C 1
ATOM 698 O O . LYS A 1 96 ? -11.550 6.269 20.200 1.00 90.06 96 LYS A O 1
ATOM 703 N N . LYS A 1 97 ? -11.535 7.566 22.039 1.00 90.50 97 LYS A N 1
ATOM 704 C CA . LYS A 1 97 ? -10.739 8.644 21.446 1.00 90.50 97 LYS A CA 1
ATOM 705 C C . LYS A 1 97 ? -9.338 8.164 21.064 1.00 90.50 97 LYS A C 1
ATOM 707 O O . LYS A 1 97 ? -8.878 8.526 19.986 1.00 90.50 97 LYS A O 1
ATOM 712 N N . SER A 1 98 ? -8.704 7.346 21.906 1.00 90.00 98 SER A N 1
ATOM 713 C CA . SER A 1 98 ? -7.386 6.765 21.635 1.00 90.00 98 SER A CA 1
ATOM 714 C C . SER A 1 98 ? -7.404 5.912 20.369 1.00 90.00 98 SER A C 1
ATOM 716 O O . SER A 1 98 ? -6.660 6.213 19.444 1.00 90.00 98 SER A O 1
ATOM 718 N N . MET A 1 99 ? -8.324 4.942 20.267 1.00 90.69 99 MET A N 1
ATOM 719 C CA . MET A 1 99 ? -8.451 4.082 19.078 1.00 90.69 99 MET A CA 1
ATOM 720 C C . MET A 1 99 ? -8.659 4.896 17.795 1.00 90.69 99 MET A C 1
ATOM 722 O O . MET A 1 99 ? -8.003 4.671 16.781 1.00 90.69 99 MET A O 1
ATOM 726 N N . VAL A 1 100 ? -9.546 5.894 17.844 1.00 92.75 100 VAL A N 1
ATOM 727 C CA . VAL A 1 100 ? -9.818 6.759 16.689 1.00 92.75 100 VAL A CA 1
ATOM 728 C C . VAL A 1 100 ? -8.598 7.611 16.320 1.00 92.75 100 VAL A C 1
ATOM 730 O O . VAL A 1 100 ? -8.377 7.837 15.132 1.00 92.75 100 VAL A O 1
ATOM 733 N N . SER A 1 101 ? -7.825 8.100 17.297 1.00 93.44 101 SER A N 1
ATOM 734 C CA . SER A 1 101 ? -6.599 8.872 17.038 1.00 93.44 101 SER A CA 1
ATOM 735 C C . SER A 1 101 ? -5.543 8.007 16.369 1.00 93.44 101 SER A C 1
ATOM 737 O O . SER A 1 101 ? -5.095 8.349 15.279 1.00 93.44 101 SER A O 1
ATOM 739 N N . THR A 1 102 ? -5.247 6.842 16.949 1.00 92.69 102 THR A N 1
ATOM 740 C CA . THR A 1 102 ? -4.286 5.875 16.406 1.00 92.69 102 THR A CA 1
ATOM 741 C C . THR A 1 102 ? -4.621 5.514 14.963 1.00 92.69 102 THR A C 1
ATOM 743 O O . THR A 1 102 ? -3.767 5.575 14.086 1.00 92.69 102 THR A O 1
ATOM 746 N N . CYS A 1 103 ? -5.892 5.235 14.675 1.00 94.50 103 CYS A N 1
ATOM 747 C CA . CYS A 1 103 ? -6.314 4.919 13.318 1.00 94.50 103 CYS A CA 1
ATOM 748 C C . CYS A 1 103 ? -6.202 6.093 12.335 1.00 94.50 103 CYS A C 1
ATOM 750 O O . CYS A 1 103 ? -5.885 5.887 11.163 1.00 94.50 103 CYS A O 1
ATOM 752 N N . LYS A 1 104 ? -6.444 7.330 12.783 1.00 95.12 104 LYS A N 1
ATOM 753 C CA . LYS A 1 104 ? -6.230 8.520 11.945 1.00 95.12 104 LYS A CA 1
ATOM 754 C C . LYS A 1 104 ? -4.752 8.723 11.642 1.00 95.12 104 LYS A C 1
ATOM 756 O O . LYS A 1 104 ? -4.409 8.895 10.480 1.00 95.12 104 LYS A O 1
ATOM 761 N N . GLU A 1 105 ? -3.901 8.627 12.658 1.00 94.69 105 GLU A N 1
ATOM 762 C CA . GLU A 1 105 ? -2.446 8.742 12.521 1.00 94.69 105 GLU A CA 1
ATOM 763 C C . GLU A 1 105 ? -1.893 7.689 11.552 1.00 94.69 105 GLU A C 1
ATOM 765 O O . GLU A 1 105 ? -1.095 8.015 10.676 1.00 94.69 105 GLU A O 1
ATOM 770 N N . SER A 1 106 ? -2.398 6.456 11.628 1.00 94.56 106 SER A N 1
ATOM 771 C CA . SER A 1 106 ? -2.109 5.377 10.679 1.00 94.56 106 SER A CA 1
ATOM 772 C C . SER A 1 106 ? -2.418 5.742 9.221 1.00 94.56 106 SER A C 1
ATOM 774 O O . SER A 1 106 ? -1.594 5.538 8.326 1.00 94.56 106 SER A O 1
ATOM 776 N N . VAL A 1 107 ? -3.595 6.316 8.957 1.00 94.69 107 VAL A N 1
ATOM 777 C CA . VAL A 1 107 ? -3.984 6.746 7.602 1.00 94.69 107 VAL A CA 1
ATOM 778 C C . VAL A 1 107 ? -3.211 7.970 7.138 1.00 94.69 107 VAL A C 1
ATOM 780 O O . VAL A 1 107 ? -2.866 8.067 5.959 1.00 94.69 107 VAL A O 1
ATOM 783 N N . ASP A 1 108 ? -2.937 8.908 8.036 1.00 94.62 108 ASP A N 1
ATOM 784 C CA . ASP A 1 108 ? -2.151 10.095 7.716 1.00 94.62 108 ASP A CA 1
ATOM 785 C C . ASP A 1 108 ? -0.705 9.706 7.379 1.00 94.62 108 ASP A C 1
ATOM 787 O O . ASP A 1 108 ? -0.151 10.220 6.407 1.00 94.62 108 ASP A O 1
ATOM 791 N N . MET A 1 109 ? -0.133 8.726 8.089 1.00 94.38 109 MET A N 1
ATOM 792 C CA . MET A 1 109 ? 1.158 8.125 7.748 1.00 94.38 109 MET A CA 1
ATOM 793 C C . MET A 1 109 ? 1.120 7.471 6.363 1.00 94.38 109 MET A C 1
ATOM 795 O O . MET A 1 109 ? 1.962 7.799 5.528 1.00 94.38 109 MET A O 1
ATOM 799 N N . PHE A 1 110 ? 0.126 6.617 6.084 1.00 95.25 110 PHE A N 1
ATOM 800 C CA . PHE A 1 110 ? -0.049 5.996 4.763 1.00 95.25 110 PHE A CA 1
ATOM 801 C C . PHE A 1 110 ? -0.082 7.048 3.641 1.00 95.25 110 PHE A C 1
ATOM 803 O O . PHE A 1 110 ? 0.699 6.987 2.690 1.00 95.25 110 PHE A O 1
ATOM 810 N N . ASN A 1 111 ? -0.951 8.056 3.770 1.00 95.12 111 ASN A N 1
ATOM 811 C CA . ASN A 1 111 ? -1.103 9.115 2.769 1.00 95.12 111 ASN A CA 1
ATOM 812 C C . ASN A 1 111 ? 0.161 9.975 2.637 1.00 95.12 111 ASN A C 1
ATOM 814 O O . ASN A 1 111 ? 0.503 10.406 1.532 1.00 95.12 111 ASN A O 1
ATOM 818 N N . GLY A 1 112 ? 0.857 10.221 3.748 1.00 95.00 112 GLY A N 1
ATOM 819 C CA . GLY A 1 112 ? 2.131 10.928 3.773 1.00 95.00 112 GLY A CA 1
ATOM 820 C C . GLY A 1 112 ? 3.201 10.201 2.960 1.00 95.00 112 GLY A C 1
ATOM 821 O O . GLY A 1 112 ? 3.830 10.820 2.102 1.00 95.00 112 GLY A O 1
ATOM 822 N N . CYS A 1 113 ? 3.357 8.889 3.160 1.00 95.81 113 CYS A N 1
ATOM 823 C CA . CYS A 1 113 ? 4.287 8.057 2.392 1.00 95.81 113 CYS A CA 1
ATOM 824 C C . CYS A 1 113 ? 3.950 8.064 0.895 1.00 95.81 113 CYS A C 1
ATOM 826 O O . CYS A 1 113 ? 4.814 8.360 0.071 1.00 95.81 113 CYS A O 1
ATOM 828 N N . ILE A 1 114 ? 2.680 7.836 0.536 1.00 96.25 114 ILE A N 1
ATOM 829 C CA . ILE A 1 114 ? 2.212 7.894 -0.860 1.00 96.25 114 ILE A CA 1
ATOM 830 C C . ILE A 1 114 ? 2.541 9.248 -1.500 1.00 96.25 114 ILE A C 1
ATOM 832 O O . ILE A 1 114 ? 3.087 9.298 -2.602 1.00 96.25 114 ILE A O 1
ATOM 836 N N . THR A 1 115 ? 2.243 10.350 -0.807 1.00 95.69 115 THR A N 1
ATOM 837 C CA . THR A 1 115 ? 2.484 11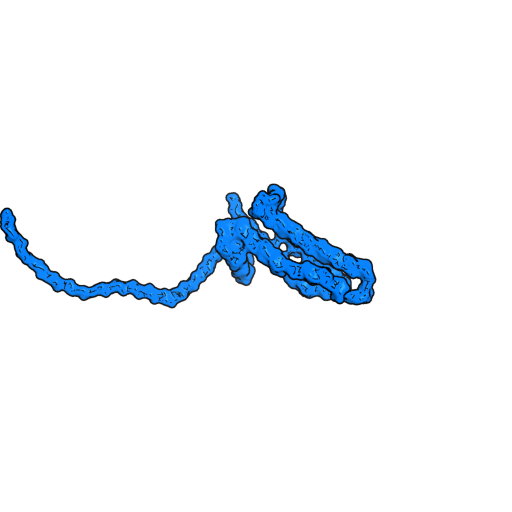.707 -1.320 1.00 95.69 115 THR A CA 1
ATOM 838 C C . THR A 1 115 ? 3.966 11.932 -1.587 1.00 95.69 115 THR A C 1
ATOM 840 O O . THR A 1 115 ? 4.329 12.355 -2.682 1.00 95.69 115 THR A O 1
ATOM 843 N N . LYS A 1 116 ? 4.834 11.576 -0.634 1.00 95.19 116 LYS A N 1
ATOM 844 C CA . LYS A 1 116 ? 6.288 11.704 -0.794 1.00 95.19 116 LYS A CA 1
ATOM 845 C C . LYS A 1 116 ? 6.824 10.877 -1.960 1.00 95.19 116 LYS A C 1
ATOM 847 O O . LYS A 1 116 ? 7.652 11.382 -2.716 1.00 95.19 116 LYS A O 1
ATOM 852 N N . ILE A 1 117 ? 6.346 9.641 -2.131 1.00 95.38 117 ILE A N 1
ATOM 853 C CA . ILE A 1 117 ? 6.737 8.782 -3.258 1.00 95.38 117 ILE A CA 1
ATOM 854 C C . ILE A 1 117 ? 6.345 9.447 -4.578 1.00 95.38 117 ILE A C 1
ATOM 856 O O . ILE A 1 117 ? 7.187 9.625 -5.456 1.00 95.38 117 ILE A O 1
ATOM 860 N N . LEU A 1 118 ? 5.082 9.858 -4.716 1.00 95.25 118 LEU A N 1
ATOM 861 C CA . LEU A 1 118 ? 4.584 10.473 -5.948 1.00 95.25 118 LEU A CA 1
ATOM 862 C C . LEU A 1 118 ? 5.270 11.807 -6.247 1.00 95.25 118 LEU A C 1
ATOM 864 O O . LEU A 1 118 ? 5.549 12.103 -7.408 1.00 95.25 118 LEU A O 1
ATOM 868 N N . ASP A 1 119 ? 5.568 12.605 -5.225 1.00 94.19 119 ASP A N 1
ATOM 869 C CA . ASP A 1 119 ? 6.304 13.852 -5.390 1.00 94.19 119 ASP A CA 1
ATOM 870 C C . ASP A 1 119 ? 7.747 13.602 -5.819 1.00 94.19 119 ASP A C 1
ATOM 872 O O . ASP A 1 119 ? 8.219 14.273 -6.738 1.00 94.19 119 ASP A O 1
ATOM 876 N N . ASN A 1 120 ? 8.432 12.614 -5.238 1.00 92.75 120 ASN A N 1
ATOM 877 C CA . ASN A 1 120 ? 9.773 12.219 -5.669 1.00 92.75 120 ASN A CA 1
ATOM 878 C C . ASN A 1 120 ? 9.773 11.739 -7.133 1.00 92.75 120 ASN A C 1
ATOM 880 O O . ASN A 1 120 ? 10.564 12.230 -7.938 1.00 92.75 120 ASN A O 1
ATOM 884 N N . LEU A 1 121 ? 8.819 10.884 -7.522 1.00 92.12 121 LEU A N 1
ATOM 885 C CA . LEU A 1 121 ? 8.683 10.388 -8.900 1.00 92.12 121 LEU A CA 1
ATOM 886 C C . LEU A 1 121 ? 8.354 11.492 -9.915 1.00 92.12 121 LEU A C 1
ATOM 888 O O . LEU A 1 121 ? 8.755 11.402 -11.075 1.00 92.12 121 LEU A O 1
ATOM 892 N N . LYS A 1 122 ? 7.658 12.549 -9.480 1.00 91.19 122 LYS A N 1
ATOM 893 C CA . LYS A 1 122 ? 7.317 13.729 -10.294 1.00 91.19 122 LYS A CA 1
ATOM 894 C C . LYS A 1 122 ? 8.402 14.817 -10.259 1.00 91.19 122 LYS A C 1
ATOM 896 O O . LYS A 1 122 ? 8.200 15.879 -10.841 1.00 91.19 122 LYS A O 1
ATOM 901 N N 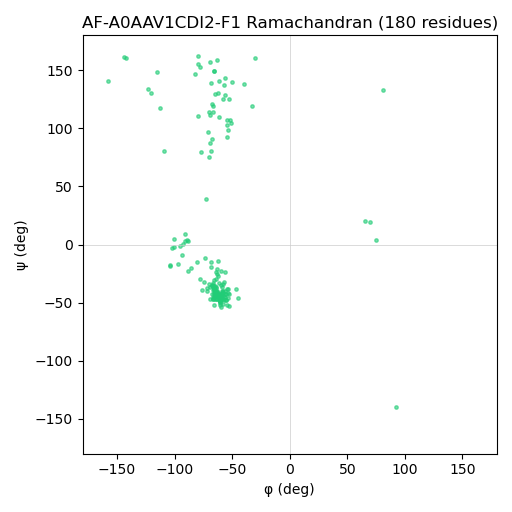. GLY A 1 123 ? 9.529 14.586 -9.578 1.00 87.75 123 GLY A N 1
ATOM 902 C CA . GLY A 1 123 ? 10.620 15.561 -9.444 1.00 87.75 123 GLY A CA 1
ATOM 903 C C . GLY A 1 123 ? 10.279 16.779 -8.573 1.00 87.75 123 GLY A C 1
ATOM 904 O O . GLY A 1 123 ? 10.919 17.819 -8.695 1.00 87.75 123 GLY A O 1
ATOM 905 N N . ARG A 1 124 ? 9.251 16.670 -7.724 1.00 86.62 124 ARG A N 1
ATOM 906 C CA . ARG A 1 124 ? 8.789 17.715 -6.789 1.00 86.62 124 ARG A CA 1
ATOM 907 C C . ARG A 1 124 ? 9.205 17.450 -5.341 1.00 86.62 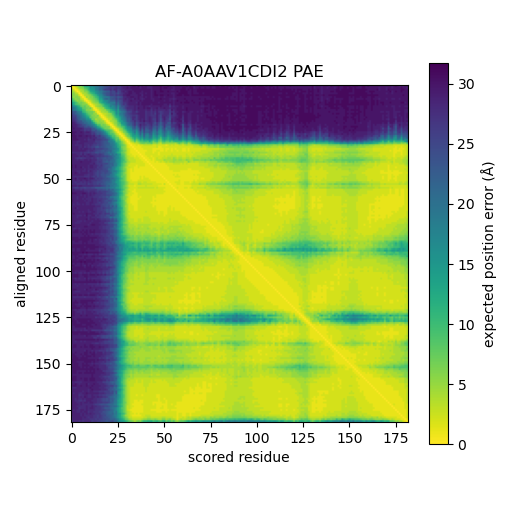124 ARG A C 1
ATOM 909 O O . ARG A 1 124 ? 9.125 18.350 -4.512 1.00 86.62 124 ARG A O 1
ATOM 916 N N . GLY A 1 125 ? 9.585 16.212 -5.034 1.00 76.81 125 GLY A N 1
ATOM 917 C CA . GLY A 1 125 ? 10.019 15.793 -3.706 1.00 76.81 125 GLY A CA 1
ATOM 918 C C . GLY A 1 125 ? 11.472 16.180 -3.422 1.00 76.81 125 GLY A C 1
ATOM 919 O O . GLY A 1 125 ? 12.233 16.454 -4.354 1.00 76.81 125 GLY A O 1
ATOM 920 N N . PRO A 1 126 ? 11.881 16.189 -2.144 1.00 76.12 126 PRO A N 1
ATOM 921 C CA . PRO A 1 126 ? 13.268 16.432 -1.805 1.00 76.12 126 PRO A CA 1
ATOM 922 C C . PRO A 1 126 ? 14.165 15.281 -2.318 1.00 76.12 126 PRO A C 1
ATOM 924 O O . PRO A 1 126 ? 13.703 14.141 -2.470 1.00 76.12 126 PRO A O 1
ATOM 927 N N . PRO A 1 127 ? 15.432 15.580 -2.665 1.00 69.56 127 PRO A N 1
ATOM 928 C CA . PRO A 1 127 ? 16.316 14.658 -3.384 1.00 69.56 127 PRO A CA 1
ATOM 929 C C . PRO A 1 127 ? 16.738 13.429 -2.564 1.00 69.56 127 PRO A C 1
ATOM 931 O O . PRO A 1 127 ? 17.247 12.464 -3.126 1.00 69.56 127 PRO A O 1
ATOM 934 N N . ASP A 1 128 ? 16.533 13.463 -1.251 1.00 75.31 128 ASP A N 1
ATOM 935 C CA . ASP A 1 128 ? 16.895 12.435 -0.276 1.00 75.31 128 ASP A CA 1
ATOM 936 C C . ASP A 1 128 ? 15.751 11.460 0.055 1.00 75.31 128 ASP A C 1
ATOM 938 O O . ASP A 1 128 ? 15.954 10.512 0.816 1.00 75.31 128 ASP A O 1
ATOM 942 N N . VAL A 1 129 ? 14.558 11.635 -0.528 1.00 83.62 129 VAL A N 1
ATOM 943 C CA . VAL A 1 129 ? 13.455 10.684 -0.329 1.00 83.62 129 VAL A CA 1
ATOM 944 C C . VAL A 1 129 ? 13.778 9.364 -1.016 1.00 83.62 129 VAL A C 1
ATOM 946 O O . VAL A 1 129 ? 13.778 9.249 -2.242 1.00 83.62 129 VAL A O 1
ATOM 949 N N . SER A 1 130 ? 13.996 8.340 -0.199 1.00 91.00 130 SER A N 1
ATOM 950 C CA . SER A 1 130 ? 14.084 6.957 -0.650 1.00 91.00 130 SER A CA 1
ATOM 951 C C . SER A 1 130 ? 12.680 6.395 -0.866 1.00 91.00 130 SER A C 1
ATOM 953 O O . SER A 1 130 ? 11.937 6.166 0.090 1.00 91.00 130 SER A O 1
ATOM 955 N N . VAL A 1 131 ? 12.323 6.150 -2.130 1.00 92.25 131 VAL A N 1
ATOM 956 C CA . VAL A 1 131 ? 11.045 5.519 -2.499 1.00 92.25 131 VAL A CA 1
ATOM 957 C C . VAL A 1 131 ? 10.882 4.162 -1.810 1.00 92.25 131 VAL A C 1
ATOM 959 O O . VAL A 1 131 ? 9.809 3.875 -1.288 1.00 92.25 131 VAL A O 1
ATOM 962 N N . ASP A 1 132 ? 11.951 3.372 -1.712 1.00 93.62 132 ASP A N 1
ATOM 963 C CA . ASP A 1 132 ? 11.924 2.063 -1.048 1.00 93.62 132 ASP A CA 1
ATOM 964 C C . ASP A 1 132 ? 11.652 2.182 0.455 1.00 93.62 132 ASP A C 1
ATOM 966 O O . ASP A 1 132 ? 10.935 1.361 1.030 1.00 93.62 132 ASP A O 1
ATOM 970 N N . THR A 1 133 ? 12.182 3.227 1.097 1.00 94.69 133 THR A N 1
ATOM 971 C CA . THR A 1 133 ? 11.934 3.498 2.518 1.00 94.69 133 THR A CA 1
ATOM 972 C C . THR A 1 133 ? 10.473 3.864 2.752 1.00 94.69 133 THR A C 1
ATOM 974 O O . THR A 1 133 ? 9.849 3.332 3.667 1.00 94.69 133 THR A O 1
ATOM 977 N N . GLU A 1 134 ? 9.905 4.735 1.917 1.00 95.81 134 GLU A N 1
ATOM 978 C CA . GLU A 1 134 ? 8.502 5.140 2.045 1.00 95.81 134 GLU A CA 1
ATOM 979 C C . GLU A 1 134 ? 7.541 3.988 1.691 1.00 95.81 134 GLU A C 1
ATOM 981 O O . GLU A 1 134 ? 6.537 3.800 2.375 1.00 95.81 134 GLU A O 1
ATOM 986 N N . LEU A 1 135 ? 7.867 3.152 0.696 1.00 94.88 135 LEU A N 1
ATOM 987 C CA . LEU A 1 135 ? 7.117 1.923 0.402 1.00 94.88 135 LEU A CA 1
ATOM 988 C C . LEU A 1 135 ? 7.180 0.932 1.569 1.00 94.88 135 LEU A C 1
ATOM 990 O O . LEU A 1 135 ? 6.169 0.339 1.933 1.00 94.88 135 LEU A O 1
ATOM 994 N N . SER A 1 136 ? 8.345 0.788 2.200 1.00 94.06 136 SER A N 1
ATOM 995 C CA . SER A 1 136 ? 8.498 -0.076 3.375 1.00 94.06 136 SER A CA 1
ATOM 996 C C . SER A 1 136 ? 7.721 0.453 4.584 1.00 94.06 136 SER A C 1
ATOM 998 O O . SER A 1 136 ? 7.156 -0.328 5.347 1.00 94.06 136 SER A O 1
ATOM 1000 N N . ALA A 1 137 ? 7.645 1.775 4.753 1.00 93.81 137 ALA A N 1
ATOM 1001 C CA . ALA A 1 137 ? 6.859 2.399 5.815 1.00 93.81 137 ALA A CA 1
ATOM 1002 C C . ALA A 1 137 ? 5.347 2.156 5.648 1.00 93.81 137 ALA A C 1
ATOM 1004 O O . ALA A 1 137 ? 4.633 2.020 6.645 1.00 93.81 137 ALA A O 1
ATOM 1005 N N . ILE A 1 138 ? 4.856 2.020 4.409 1.00 93.50 138 ILE A N 1
ATOM 1006 C CA . ILE A 1 138 ? 3.446 1.699 4.139 1.00 93.50 138 ILE A CA 1
ATOM 1007 C C . ILE A 1 138 ? 3.034 0.362 4.769 1.00 93.50 138 ILE A C 1
ATOM 1009 O O . ILE A 1 138 ? 1.909 0.281 5.266 1.00 93.50 138 ILE A O 1
ATOM 1013 N N . PHE A 1 139 ? 3.919 -0.642 4.833 1.00 86.62 139 PHE A N 1
ATOM 1014 C CA . PHE A 1 139 ? 3.592 -1.966 5.385 1.00 86.62 139 PHE A CA 1
ATOM 1015 C C . PHE A 1 139 ? 3.003 -1.918 6.794 1.00 86.62 139 PHE A C 1
ATOM 1017 O O . PHE A 1 139 ? 2.076 -2.665 7.095 1.00 86.62 139 PHE A O 1
ATOM 1024 N N . ASN A 1 140 ? 3.510 -1.015 7.632 1.00 84.88 140 ASN A N 1
ATOM 1025 C CA . ASN A 1 140 ? 3.107 -0.913 9.035 1.00 84.88 140 ASN A CA 1
ATOM 1026 C C . ASN A 1 140 ? 2.137 0.249 9.289 1.00 84.88 140 ASN A C 1
ATOM 1028 O O . ASN A 1 140 ? 1.681 0.448 10.412 1.00 84.88 140 ASN A O 1
ATOM 1032 N N . SER A 1 141 ? 1.828 1.044 8.261 1.00 88.62 141 SER A N 1
ATOM 1033 C CA . SER A 1 141 ? 1.049 2.271 8.437 1.00 88.62 141 SER A CA 1
ATOM 1034 C C . SER A 1 141 ? -0.351 1.990 8.985 1.00 88.62 141 SER A C 1
ATOM 1036 O O . SER A 1 141 ? -0.774 2.660 9.922 1.00 88.62 141 SER A O 1
ATOM 1038 N N . LEU A 1 142 ? -1.044 0.962 8.480 1.00 91.88 142 LEU A N 1
ATOM 1039 C CA . LEU A 1 142 ? -2.409 0.613 8.899 1.00 91.88 142 LEU A CA 1
ATOM 1040 C C . LEU A 1 142 ? -2.488 -0.505 9.948 1.00 91.88 142 LEU A C 1
ATOM 1042 O O . LEU A 1 142 ? -3.522 -0.620 10.608 1.00 91.88 142 LEU A O 1
ATOM 1046 N N . SER A 1 143 ? -1.424 -1.290 10.151 1.00 91.69 143 SER A N 1
ATOM 1047 C CA . SER A 1 143 ? -1.435 -2.394 11.123 1.00 91.69 143 SER A CA 1
ATOM 1048 C C . SER A 1 143 ? -1.616 -1.894 12.556 1.00 91.69 143 SER A C 1
ATOM 1050 O O . SER A 1 143 ? -2.381 -2.466 13.320 1.00 91.69 143 SER A O 1
ATOM 1052 N N . THR A 1 144 ? -1.027 -0.746 12.900 1.00 91.19 144 THR A N 1
ATOM 1053 C CA . THR A 1 144 ? -1.194 -0.127 14.226 1.00 91.19 144 THR A CA 1
ATOM 1054 C C . THR A 1 144 ? -2.666 0.164 14.554 1.00 91.19 144 THR A C 1
ATOM 1056 O O . THR A 1 144 ? -3.090 0.034 15.701 1.00 91.19 144 THR A O 1
ATOM 1059 N N . CYS A 1 145 ? -3.478 0.520 13.551 1.00 93.06 145 CYS A N 1
ATOM 1060 C CA . CYS A 1 145 ? -4.916 0.707 13.734 1.00 93.06 145 CYS A CA 1
ATOM 1061 C C . CYS A 1 145 ? -5.627 -0.622 14.011 1.00 93.06 145 CYS A C 1
ATOM 1063 O O . CYS A 1 145 ? -6.434 -0.704 14.936 1.00 93.06 145 CYS A O 1
ATOM 1065 N N . THR A 1 146 ? -5.341 -1.664 13.224 1.00 93.75 146 THR A N 1
ATOM 1066 C CA . THR A 1 146 ? -5.976 -2.977 13.399 1.00 93.75 146 THR A CA 1
ATOM 1067 C C . THR A 1 146 ? -5.578 -3.620 14.720 1.00 93.75 146 THR A C 1
ATOM 1069 O O . THR A 1 146 ? -6.448 -4.131 15.421 1.00 93.75 146 THR A O 1
ATOM 1072 N N . ASP A 1 147 ? -4.305 -3.521 15.100 1.00 91.25 147 ASP A N 1
ATOM 1073 C CA . ASP A 1 147 ? -3.776 -4.045 16.359 1.00 91.25 147 ASP A CA 1
ATOM 1074 C C . ASP A 1 147 ? -4.425 -3.342 17.550 1.00 91.25 147 ASP A C 1
ATOM 1076 O O . ASP A 1 147 ? -4.942 -4.007 18.446 1.00 91.25 147 ASP A O 1
ATOM 1080 N N . GLY A 1 148 ? -4.508 -2.007 17.507 1.00 89.69 148 GLY A N 1
ATOM 1081 C CA . GLY A 1 148 ? -5.188 -1.232 18.540 1.00 89.69 148 GLY A CA 1
ATOM 1082 C C . GLY A 1 148 ? -6.663 -1.611 18.678 1.00 89.69 148 GLY A C 1
ATOM 1083 O O . GLY A 1 148 ? -7.151 -1.792 19.787 1.00 89.69 148 GLY A O 1
ATOM 1084 N N . LEU A 1 149 ? -7.391 -1.789 17.572 1.00 90.81 149 LEU A N 1
ATOM 1085 C CA . LEU A 1 149 ? -8.793 -2.223 17.634 1.00 90.81 149 LEU A CA 1
ATOM 1086 C C . LEU A 1 149 ? -8.937 -3.636 18.207 1.00 90.81 149 LEU A C 1
ATOM 1088 O O . LEU A 1 149 ? -9.797 -3.855 19.060 1.00 90.81 149 LEU A O 1
ATOM 1092 N N . ASN A 1 150 ? -8.079 -4.565 17.785 1.00 90.50 150 ASN A N 1
ATOM 1093 C CA . ASN A 1 150 ? -8.091 -5.948 18.253 1.00 90.50 150 ASN A CA 1
ATOM 1094 C C . ASN A 1 150 ? -7.757 -6.056 19.746 1.00 90.50 150 ASN A C 1
ATOM 1096 O O . ASN A 1 150 ? -8.407 -6.824 20.454 1.00 90.50 150 ASN A O 1
ATOM 1100 N N . GLU A 1 151 ? -6.797 -5.270 20.240 1.00 87.81 151 GLU A N 1
ATOM 1101 C CA . GLU A 1 151 ? -6.424 -5.226 21.660 1.00 87.81 151 GLU A CA 1
ATOM 1102 C C . GLU A 1 151 ? -7.611 -4.830 22.548 1.00 87.81 151 GLU A C 1
ATOM 1104 O O . GLU A 1 151 ? -7.811 -5.389 23.627 1.00 87.81 151 GLU A O 1
ATOM 1109 N N . PHE A 1 152 ? -8.457 -3.923 22.059 1.00 84.44 152 PHE A N 1
ATOM 1110 C CA . PHE A 1 152 ? -9.689 -3.526 22.734 1.00 84.44 152 PHE A CA 1
ATOM 1111 C C . PHE A 1 152 ? -10.909 -4.365 22.319 1.00 84.44 152 PHE A C 1
ATOM 1113 O O . PHE A 1 152 ? -12.024 -4.019 22.688 1.00 84.44 152 PHE A O 1
ATOM 1120 N N . GLY A 1 153 ? -10.755 -5.459 21.568 1.00 84.38 153 GLY A N 1
ATOM 1121 C CA . GLY A 1 153 ? -11.872 -6.325 21.163 1.00 84.38 153 GLY A CA 1
ATOM 1122 C C . GLY A 1 153 ? -12.895 -5.663 20.227 1.00 84.38 153 GLY A C 1
ATOM 1123 O O . GLY A 1 153 ? -14.038 -6.116 20.144 1.00 84.38 153 GLY A O 1
ATOM 1124 N N . ALA A 1 154 ? -12.516 -4.584 19.540 1.00 86.25 154 ALA A N 1
ATOM 1125 C CA . ALA A 1 154 ? -13.317 -3.970 18.490 1.00 86.25 154 ALA A CA 1
ATOM 1126 C C . ALA A 1 154 ? -13.118 -4.712 17.157 1.00 86.25 154 ALA A C 1
ATOM 1128 O O . ALA A 1 154 ? -12.029 -5.195 16.856 1.00 86.25 154 ALA A O 1
ATOM 1129 N N . ASP A 1 155 ? -14.166 -4.775 16.330 1.00 87.75 155 ASP A N 1
ATOM 1130 C CA . ASP A 1 155 ? -14.077 -5.387 15.001 1.00 87.75 155 ASP A CA 1
ATOM 1131 C C . ASP A 1 155 ? -13.166 -4.560 14.077 1.00 87.75 155 ASP A C 1
ATOM 1133 O O . ASP A 1 155 ? -13.483 -3.427 13.703 1.00 87.75 155 ASP A O 1
ATOM 1137 N N . SER A 1 156 ? -12.032 -5.148 13.700 1.00 90.81 156 SER A N 1
ATOM 1138 C CA . SER A 1 156 ? -11.047 -4.565 12.790 1.00 90.81 156 SER A CA 1
ATOM 1139 C C . SER A 1 156 ? -11.147 -5.105 11.359 1.00 90.81 156 SER A C 1
ATOM 1141 O O . SER A 1 156 ? -10.422 -4.628 10.487 1.00 90.81 156 SER A O 1
ATOM 1143 N N . SER A 1 157 ? -12.048 -6.056 11.075 1.00 91.69 157 SER A N 1
ATOM 1144 C CA . SER A 1 157 ? -12.068 -6.841 9.828 1.00 91.69 157 SER A CA 1
ATOM 1145 C C . SER A 1 157 ? -12.110 -5.988 8.558 1.00 91.69 157 SER A C 1
ATOM 1147 O O . SER A 1 157 ? -11.384 -6.243 7.594 1.00 91.69 157 SER A O 1
ATOM 1149 N N . GLN A 1 158 ? -12.920 -4.927 8.559 1.00 90.94 158 GLN A N 1
ATOM 1150 C CA . GLN A 1 158 ? -13.012 -4.025 7.414 1.00 90.94 158 GLN A CA 1
ATOM 1151 C C . GLN A 1 158 ? -11.728 -3.227 7.200 1.00 90.94 158 GLN A C 1
ATOM 1153 O O . GLN A 1 158 ? -11.376 -2.970 6.054 1.00 90.94 158 GLN A O 1
ATOM 1158 N N . ILE A 1 159 ? -11.031 -2.844 8.272 1.00 93.00 159 ILE A N 1
ATOM 1159 C CA . ILE A 1 159 ? -9.761 -2.113 8.185 1.00 93.00 159 ILE A CA 1
ATOM 1160 C C . ILE A 1 159 ? -8.632 -3.069 7.802 1.00 93.00 159 ILE A C 1
ATOM 1162 O O . ILE A 1 159 ? -7.839 -2.717 6.933 1.00 93.00 159 ILE A O 1
ATOM 1166 N N . GLN A 1 160 ? -8.626 -4.292 8.341 1.00 94.75 160 GLN A N 1
ATOM 1167 C CA . GLN A 1 160 ? -7.664 -5.342 7.999 1.00 94.75 160 GLN A CA 1
ATOM 1168 C C . GLN A 1 160 ? -7.598 -5.581 6.493 1.00 94.75 160 GLN A C 1
ATOM 1170 O O . GLN A 1 160 ? -6.512 -5.618 5.926 1.00 94.75 160 GLN A O 1
ATOM 1175 N N . LYS A 1 161 ? -8.750 -5.619 5.812 1.00 95.12 161 LYS A N 1
ATOM 1176 C CA . LYS A 1 161 ? -8.789 -5.714 4.347 1.00 95.12 161 LYS A CA 1
ATOM 1177 C C . LYS A 1 161 ? -7.958 -4.618 3.662 1.00 95.12 161 LYS A C 1
ATOM 1179 O O . LYS A 1 161 ? -7.288 -4.889 2.669 1.00 95.12 161 LYS A O 1
ATOM 1184 N N . TYR A 1 162 ? -8.015 -3.378 4.149 1.00 95.19 162 TYR A N 1
ATOM 1185 C CA . TYR A 1 162 ? -7.235 -2.276 3.578 1.00 95.19 162 TYR A CA 1
ATOM 1186 C C . TYR A 1 162 ? -5.773 -2.306 4.016 1.00 95.19 162 TYR A C 1
ATOM 1188 O O . TYR A 1 162 ? -4.922 -1.903 3.228 1.00 95.19 162 TYR A O 1
ATOM 1196 N N . THR A 1 163 ? -5.466 -2.829 5.205 1.00 94.75 163 THR A N 1
ATOM 1197 C CA . THR A 1 163 ? -4.091 -3.151 5.616 1.00 94.75 163 THR A CA 1
ATOM 1198 C C . THR A 1 163 ? -3.462 -4.153 4.645 1.00 94.75 163 THR A C 1
ATOM 1200 O O . THR A 1 163 ? -2.371 -3.909 4.134 1.00 94.75 163 THR A O 1
ATOM 1203 N N . ASP A 1 164 ? -4.184 -5.218 4.291 1.00 95.06 164 ASP A N 1
ATOM 1204 C CA . ASP A 1 164 ? -3.710 -6.236 3.348 1.00 95.06 164 ASP A CA 1
ATOM 1205 C C . ASP A 1 164 ? -3.536 -5.664 1.931 1.00 95.06 164 ASP A C 1
ATOM 1207 O O . ASP A 1 164 ? -2.566 -5.976 1.236 1.00 95.06 164 ASP A O 1
ATOM 1211 N N . LEU A 1 165 ? -4.447 -4.784 1.493 1.00 95.00 165 LEU A N 1
ATOM 1212 C CA . LEU A 1 165 ? -4.304 -4.064 0.223 1.00 95.00 165 LEU A CA 1
ATOM 1213 C C . LEU A 1 165 ? -3.084 -3.135 0.243 1.00 95.00 165 LEU A C 1
ATOM 1215 O O . LEU A 1 165 ? -2.290 -3.166 -0.696 1.00 95.00 165 LEU A O 1
ATOM 1219 N N . ALA A 1 166 ? -2.894 -2.352 1.306 1.00 95.69 166 ALA A N 1
ATOM 1220 C CA . ALA A 1 166 ? -1.728 -1.486 1.458 1.00 95.69 166 ALA A CA 1
ATOM 1221 C C . ALA A 1 166 ? -0.426 -2.298 1.387 1.00 95.69 166 ALA A C 1
ATOM 1223 O O . ALA A 1 166 ? 0.476 -1.933 0.631 1.00 95.69 166 ALA A O 1
ATOM 1224 N N . TYR A 1 167 ? -0.368 -3.442 2.079 1.00 95.00 167 TYR A N 1
ATOM 1225 C CA . TYR A 1 167 ? 0.754 -4.378 2.007 1.00 95.00 167 TYR A CA 1
ATOM 1226 C C . TYR A 1 167 ? 0.995 -4.866 0.576 1.00 95.00 167 TYR A C 1
ATOM 1228 O O . TYR A 1 167 ? 2.106 -4.769 0.052 1.00 95.00 167 TYR A O 1
ATOM 1236 N N . LYS A 1 168 ? -0.056 -5.347 -0.092 1.00 95.50 168 LYS A N 1
ATOM 1237 C CA . LYS A 1 168 ? 0.031 -5.889 -1.451 1.00 95.50 168 LYS A CA 1
ATOM 1238 C C . LYS A 1 168 ? 0.586 -4.867 -2.443 1.00 95.50 168 LYS A C 1
ATOM 1240 O O . LYS A 1 168 ? 1.483 -5.187 -3.220 1.00 95.50 168 LYS A O 1
ATOM 1245 N N . TYR A 1 169 ? 0.078 -3.636 -2.418 1.00 96.50 169 TYR A N 1
ATOM 1246 C CA . TYR A 1 169 ? 0.526 -2.590 -3.338 1.00 96.50 169 TYR A CA 1
ATOM 1247 C C . TYR A 1 169 ? 1.906 -2.026 -2.978 1.00 96.50 169 TYR A C 1
ATOM 1249 O O . TYR A 1 169 ? 2.668 -1.700 -3.887 1.00 96.50 169 TYR A O 1
ATOM 1257 N N . ALA A 1 170 ? 2.272 -1.967 -1.694 1.00 96.25 170 ALA A N 1
ATOM 1258 C CA . ALA A 1 170 ? 3.630 -1.614 -1.277 1.00 96.25 170 ALA A CA 1
ATOM 1259 C C . ALA A 1 170 ? 4.658 -2.658 -1.736 1.00 96.25 170 ALA A C 1
ATOM 1261 O O . ALA A 1 170 ? 5.698 -2.300 -2.286 1.00 96.25 170 ALA A O 1
ATOM 1262 N N . SER A 1 171 ? 4.337 -3.945 -1.585 1.00 96.12 171 SER A N 1
ATOM 1263 C CA . SER A 1 171 ? 5.169 -5.055 -2.059 1.00 96.12 171 SER A CA 1
ATOM 1264 C C . SER A 1 171 ? 5.361 -5.013 -3.579 1.00 96.12 171 SER A C 1
ATOM 1266 O O . SER A 1 171 ? 6.496 -5.052 -4.055 1.00 96.12 171 SER A O 1
ATOM 1268 N N . LEU A 1 172 ? 4.278 -4.812 -4.340 1.00 96.69 172 LEU A N 1
ATOM 1269 C CA . LEU A 1 172 ? 4.354 -4.592 -5.788 1.00 96.69 172 LEU A CA 1
ATOM 1270 C C . LEU A 1 172 ? 5.204 -3.369 -6.147 1.00 96.69 172 LEU A C 1
ATOM 1272 O O . LEU A 1 172 ? 6.011 -3.426 -7.073 1.00 96.69 172 LEU A O 1
ATOM 1276 N N . GLY A 1 173 ? 5.039 -2.271 -5.408 1.00 97.00 173 GLY A N 1
ATOM 1277 C CA . GLY A 1 173 ? 5.834 -1.061 -5.580 1.00 97.00 173 GLY A CA 1
ATOM 1278 C C . GLY A 1 173 ? 7.325 -1.323 -5.379 1.00 97.00 173 GLY A C 1
ATOM 1279 O O . GLY A 1 173 ? 8.126 -0.878 -6.195 1.00 97.00 173 GLY A O 1
ATOM 1280 N N . LEU A 1 174 ? 7.706 -2.094 -4.355 1.00 96.62 174 LEU A N 1
ATOM 1281 C CA . LEU A 1 174 ? 9.101 -2.475 -4.103 1.00 96.62 174 LEU A CA 1
ATOM 1282 C C . LEU A 1 174 ? 9.658 -3.362 -5.216 1.00 96.62 174 LEU A C 1
ATOM 1284 O O . LEU A 1 174 ? 10.778 -3.138 -5.670 1.00 96.62 174 LEU A O 1
ATOM 1288 N N . ALA A 1 175 ? 8.871 -4.325 -5.700 1.00 96.31 175 ALA A N 1
ATOM 1289 C CA . ALA A 1 175 ? 9.273 -5.178 -6.813 1.00 96.31 175 ALA A CA 1
ATOM 1290 C C . ALA A 1 175 ? 9.529 -4.358 -8.089 1.00 96.31 175 ALA A C 1
ATOM 1292 O O . ALA A 1 175 ? 10.562 -4.529 -8.736 1.00 96.31 175 ALA A O 1
ATOM 1293 N N . VAL A 1 176 ? 8.641 -3.413 -8.418 1.00 96.94 176 VAL A N 1
ATOM 1294 C CA . VAL A 1 176 ? 8.856 -2.486 -9.540 1.00 96.94 176 VAL A CA 1
ATOM 1295 C C . VAL A 1 176 ? 10.053 -1.575 -9.270 1.00 96.94 176 VAL A C 1
ATOM 1297 O O . VAL A 1 176 ? 10.882 -1.372 -10.159 1.00 96.94 176 VAL A O 1
ATOM 1300 N N . SER A 1 177 ? 10.200 -1.057 -8.050 1.00 95.75 177 SER A N 1
ATOM 1301 C CA . SER A 1 177 ? 11.318 -0.189 -7.673 1.00 95.75 177 SER A CA 1
ATOM 1302 C C . SER A 1 177 ? 12.672 -0.878 -7.871 1.00 95.75 177 SER A C 1
ATOM 1304 O O . SER A 1 177 ? 13.578 -0.297 -8.466 1.00 95.75 177 SER A O 1
ATOM 1306 N N . ALA A 1 178 ? 12.770 -2.167 -7.537 1.00 95.56 178 ALA A N 1
ATOM 1307 C CA . ALA A 1 178 ? 13.970 -2.981 -7.734 1.00 95.56 178 ALA A CA 1
ATOM 1308 C C . ALA A 1 178 ? 14.393 -3.153 -9.211 1.00 95.56 178 ALA A C 1
ATOM 1310 O O . ALA A 1 178 ? 15.521 -3.564 -9.482 1.00 95.56 178 ALA A O 1
ATOM 1311 N N . THR A 1 179 ? 13.525 -2.822 -10.176 1.00 95.56 179 THR A N 1
ATOM 1312 C CA . THR A 1 179 ? 13.851 -2.834 -11.617 1.00 95.56 179 THR A CA 1
ATOM 1313 C C . THR A 1 179 ? 14.418 -1.511 -12.137 1.00 95.56 179 THR A C 1
ATOM 1315 O O . THR A 1 179 ? 14.650 -1.376 -13.341 1.00 95.56 179 THR A O 1
ATOM 1318 N N . LYS A 1 180 ? 14.644 -0.522 -11.259 1.00 93.56 180 LYS A N 1
ATOM 1319 C CA . LYS A 1 180 ? 15.162 0.796 -11.637 1.00 93.56 180 LYS A CA 1
ATOM 1320 C C . LYS A 1 180 ? 16.455 0.664 -12.460 1.00 93.56 180 LYS A C 1
ATOM 1322 O O . LYS A 1 180 ? 17.413 0.049 -11.981 1.00 93.56 180 LYS A O 1
ATOM 1327 N N . PRO A 1 181 ? 16.517 1.254 -13.670 1.00 87.25 181 PRO A N 1
ATOM 1328 C CA . PRO A 1 181 ? 17.748 1.304 -14.450 1.00 87.25 181 PRO A CA 1
ATOM 1329 C C . PRO A 1 181 ? 18.871 1.986 -13.658 1.00 87.25 181 PRO A C 1
ATOM 1331 O O . PRO A 1 181 ? 18.627 2.994 -12.990 1.00 87.25 181 PRO A O 1
ATOM 1334 N N . LYS A 1 182 ? 20.074 1.411 -13.721 1.00 78.25 182 LYS A N 1
ATOM 1335 C CA . LYS A 1 182 ? 21.282 1.954 -13.088 1.00 78.25 182 LYS A CA 1
ATOM 1336 C C . LYS A 1 182 ? 21.877 3.100 -13.892 1.00 78.25 182 LYS A C 1
ATOM 1338 O O . LYS A 1 182 ? 21.805 3.026 -15.139 1.00 78.25 182 LYS A O 1
#

Radius of gyration: 29.48 Å; Cα contacts (8 Å, |Δi|>4): 185; chains: 1; bounding box: 42×39×120 Å

InterPro domains:
 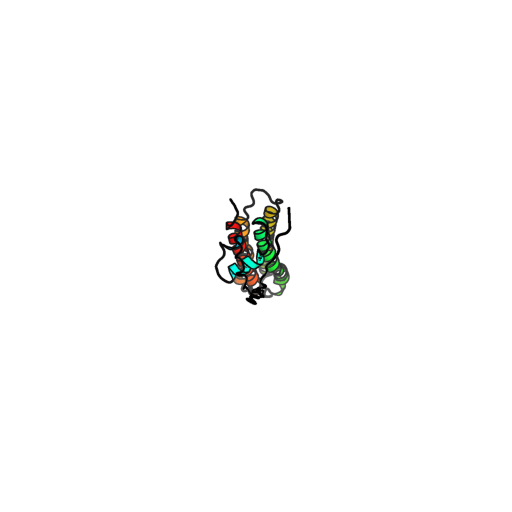 IPR035513 Invertase/pectin methylesterase inhibitor domain superfamily [G3DSA:1.20.140.40] (33-179)
  IPR035513 Invertase/pectin methylesterase inhibitor domain superfamily [SSF101148] (66-177)

Organism: NCBI:txid529605

Solvent-accessible surface area (backbone atoms only — not comparable to full-atom values): 10554 Å² total; per-residue (Å²): 135,84,91,85,80,88,82,86,81,93,78,81,86,82,88,80,82,80,78,79,78,69,83,61,79,69,73,69,71,74,76,76,46,75,51,36,72,64,41,58,82,62,72,58,28,54,48,42,39,65,50,34,58,89,43,91,44,68,59,49,26,39,46,39,34,50,53,48,33,51,60,74,36,53,64,52,60,62,53,54,74,45,39,81,78,69,46,66,84,88,56,54,71,67,58,54,52,48,51,48,48,48,34,47,52,16,51,51,48,36,52,49,31,52,48,50,40,52,28,42,68,70,73,71,34,67,94,82,69,51,53,64,56,35,35,57,50,35,53,55,19,42,46,60,28,33,50,49,28,48,76,71,72,34,91,31,66,78,55,42,55,38,34,54,45,39,33,53,31,26,52,52,32,45,23,29,54,75,54,57,84,130

Nearest PDB structures (foldseek):
  2dvl-assembly1_A  TM=4.934E-01  e=2.205E+00  Thermus thermophilus HB8
  4m9a-assembly1_D  TM=4.307E-01  e=1.368E+00  Burkholderia thailandensis E264
  5af7-assembly1_B  TM=4.742E-01  e=9.674E+00  Advenella mimigardefordensis DPN7